Protein AF-0000000085257499 (afdb_homodimer)

Foldseek 3Di:
DPDFDWDDFKDKDKFFQQDDDPAFAWQAAAPVGTKGWKWDDDPRWIWIWIHDRVVCWTFAADDFWTDTDRIIITIHGPPQFDKDWAKDFQLDDDPQFDWDIADPVGDTWTWKWDDDPRHIIIGIRHRVNQFTWTHDPGTTDTHGIIITMGTPDIDIDD/DPDFDWDDFKDKDKFFQQDDDPAFAWQAAAPVGTKGWKWDDDPRWIFIWIHDRVVCWTFAADDFWTDTDRIIITIHGPPQFDKDWAKDFQLDDDPQFDWGIADPVGDTWTWKWDADPRHIIIGIRHRVNQFTWTHDPGTTDTHRIIITMGTPDIDIDD

Solvent-accessible surface area (backbone atoms only — not comparable to full-atom values): 15184 Å² total; per-residue (Å²): 127,83,68,35,36,41,57,49,56,40,36,46,39,82,31,46,74,47,55,72,68,78,48,56,38,73,58,40,42,27,93,90,41,67,25,26,38,21,32,29,80,54,96,91,30,50,38,27,8,23,24,35,54,95,74,23,28,28,29,24,41,54,94,59,24,30,45,78,29,53,59,28,28,35,35,22,34,90,67,69,26,53,71,41,77,38,77,30,44,57,25,48,72,50,47,13,23,32,44,40,42,50,46,96,87,64,48,72,18,28,36,20,34,38,70,59,96,77,31,30,31,24,9,29,27,34,40,95,78,26,21,32,35,20,32,52,93,61,22,38,42,78,34,49,64,35,29,28,40,17,33,41,38,40,43,51,52,122,126,83,67,35,34,40,57,51,56,41,36,47,38,83,30,46,74,46,55,72,68,77,48,56,38,72,57,40,41,27,93,91,40,66,25,26,38,21,33,30,78,55,96,91,29,51,38,25,8,24,24,33,53,95,76,23,28,28,28,24,42,52,95,61,25,31,45,78,30,55,58,28,30,36,36,24,35,89,65,72,29,54,70,41,77,39,78,30,43,57,25,48,71,50,47,13,23,33,41,47,41,50,48,96,87,65,47,70,22,30,37,20,34,39,72,59,96,77,31,30,30,24,10,30,27,34,40,96,78,27,21,31,34,20,30,53,93,62,22,38,43,78,32,50,63,37,28,30,38,18,33,40,38,40,44,54,50,120

Sequence (316 aa):
MSAIQYKRPARWVPAKSGYFPRHPVSGGEGPDGEVFVGMAHHEGAYVLGMVVPDHGCCYIPYGGDAIPKSEYFVLSNPGSVTLSWEPGSMGKAPSGALQGGITEDGEALFIGRVSVDGEVSVGKVHGSHGVCYVPYGGKEHAHKHYEVLCVRNVPCRVMSAIQYKRPARWVPAKSGYFPRHPVSGGEGPDGEVFVGMAHHEGAYVLGMVVPDHGCCYIPYGGDAIPKSEYFVLSNPGSVTLSWEPGSMGKAPSGALQGGITEDGEALFIGRVSVDGEVSVGKVHGSHGVCYVPYGGKEHAHKHYEVLCVRNVPCRV

Nearest PDB structures (foldseek):
  5mh2-assembly2_D  TM=8.973E-01  e=5.661E-10  Magallana gigas
  5mh3-assembly1_B  TM=8.999E-01  e=8.793E-10  Magallana gigas
  8jea-assembly1_D  TM=9.009E-01  e=3.137E-09  Magallana gigas
  5idb-assembly1_A  TM=8.939E-01  e=2.228E-09  Magallana gigas
  2bjr-assembly2_B  TM=7.405E-01  e=5.051E-05  Ascaris suum

Radius of gyration: 21.23 Å; Cα contacts (8 Å, |Δi|>4): 1042; chains: 2; bounding box: 37×60×47 Å

Secondary structure (DSSP, 8-state):
---EEEPP--EEEEEETT---SSBPEEEEETTEEEEEEEEEETTEEEEEEEEGGGTEEEEEETTEEEEESEEEEEE--SSSEEEEEEEETT---TTEEEEEE-TT--EEEEEEEEETTEEEEEEEEGGGTEEEEEETTEEEEESEEEEEEEEEE-EE-/---EEEPP--EEEEEETT---SSBPEEEEETTEEEEEEEEEETTEEEEEEEEGGGTEEEEEETTEEEEESEEEEEE--SSSEEEEEEEETT---TTEEEEEE-TT--EEEEEEEEETTEEEEEEEEGGGTEEEEEETTEEEEESEEEEEEEEEE-EE-

pLDDT: mean 92.51, std 8.5, range [39.69, 98.75]

Structure (mmCIF, N/CA/C/O backbone):
data_AF-0000000085257499-model_v1
#
loop_
_entity.id
_entity.type
_entity.pdbx_description
1 polymer 'Uncharacterized protein'
#
loop_
_atom_site.group_PDB
_atom_site.id
_atom_site.type_symbol
_atom_site.label_atom_id
_atom_site.label_alt_id
_atom_site.label_comp_id
_atom_site.label_asym_id
_atom_site.label_entity_id
_atom_site.label_seq_id
_atom_site.pdbx_PDB_ins_code
_atom_site.Cartn_x
_atom_site.Cartn_y
_atom_site.Cartn_z
_atom_site.occupancy
_atom_site.B_iso_or_equiv
_atom_site.auth_seq_id
_atom_site.auth_comp_id
_atom_site.auth_asym_id
_atom_site.auth_atom_id
_atom_site.pdbx_PDB_model_num
ATOM 1 N N . MET A 1 1 ? -18.859 -17.844 -0.502 1 39.69 1 MET A N 1
ATOM 2 C CA . MET A 1 1 ? -17.469 -17.812 -0.049 1 39.69 1 MET A CA 1
ATOM 3 C C . MET A 1 1 ? -16.984 -16.391 0.138 1 39.69 1 MET A C 1
ATOM 5 O O . MET A 1 1 ? -17.281 -15.508 -0.676 1 39.69 1 MET A O 1
ATOM 9 N N . SER A 1 2 ? -16.797 -16.031 1.377 1 48.12 2 SER A N 1
ATOM 10 C CA . SER A 1 2 ? -16.469 -14.641 1.669 1 48.12 2 SER A CA 1
ATOM 11 C C . SER A 1 2 ? -15.391 -14.117 0.732 1 48.12 2 SER A C 1
ATOM 13 O O . SER A 1 2 ? -14.461 -14.844 0.38 1 48.12 2 SER A O 1
ATOM 15 N N . ALA A 1 3 ? -15.578 -13.102 0.01 1 64.56 3 ALA A N 1
ATOM 16 C CA . ALA A 1 3 ? -14.695 -12.461 -0.962 1 64.56 3 ALA A CA 1
ATOM 17 C C . ALA A 1 3 ? -13.32 -12.203 -0.363 1 64.56 3 ALA A C 1
ATOM 19 O O . ALA A 1 3 ? -13.203 -11.727 0.771 1 64.56 3 ALA A O 1
ATOM 20 N N . ILE A 1 4 ? -12.359 -12.922 -0.821 1 82.62 4 ILE A N 1
ATOM 21 C CA . ILE A 1 4 ? -10.992 -12.594 -0.44 1 82.62 4 ILE A CA 1
ATOM 22 C C . ILE A 1 4 ? -10.664 -11.164 -0.865 1 82.62 4 ILE A C 1
ATOM 24 O O . ILE A 1 4 ? -10.609 -10.859 -2.061 1 82.62 4 ILE A O 1
ATOM 28 N N . GLN A 1 5 ? -10.734 -10.266 0.222 1 84.19 5 GLN A N 1
ATOM 29 C CA . GLN A 1 5 ? -10.57 -8.852 -0.091 1 84.19 5 GLN A CA 1
ATOM 30 C C . GLN A 1 5 ? -9.414 -8.242 0.705 1 84.19 5 GLN A C 1
ATOM 32 O O . GLN A 1 5 ? -9.156 -8.648 1.837 1 84.19 5 GLN A O 1
ATOM 37 N N . TYR A 1 6 ? -8.836 -7.41 0.078 1 88.62 6 TYR A N 1
ATOM 38 C CA . TYR A 1 6 ? -7.82 -6.637 0.785 1 88.62 6 TYR A CA 1
ATOM 39 C C . TYR A 1 6 ? -8.461 -5.645 1.747 1 88.62 6 TYR A C 1
ATOM 41 O O . TYR A 1 6 ? -9.539 -5.113 1.475 1 88.62 6 TYR A O 1
ATOM 49 N N . LYS A 1 7 ? -7.785 -5.402 2.789 1 83.5 7 LYS A N 1
ATOM 50 C CA . LYS A 1 7 ? -8.258 -4.469 3.807 1 83.5 7 LYS A CA 1
ATOM 51 C C . LYS A 1 7 ? -7.918 -3.029 3.434 1 83.5 7 LYS A C 1
ATOM 53 O O . LYS A 1 7 ? -6.922 -2.779 2.754 1 83.5 7 LYS A O 1
ATOM 58 N N . ARG A 1 8 ? -8.734 -2.191 3.957 1 85.25 8 ARG A N 1
ATOM 59 C CA . ARG A 1 8 ? -8.422 -0.771 3.84 1 85.25 8 ARG A CA 1
ATOM 60 C C . ARG A 1 8 ? -7.367 -0.357 4.859 1 85.25 8 ARG A C 1
ATOM 62 O O . ARG A 1 8 ? -7.434 -0.751 6.023 1 85.25 8 ARG A O 1
ATOM 69 N N . PRO A 1 9 ? -6.426 0.422 4.383 1 86.94 9 PRO A N 1
ATOM 70 C CA . PRO A 1 9 ? -5.332 0.739 5.305 1 86.94 9 PRO A CA 1
ATOM 71 C C . PRO A 1 9 ? -5.758 1.693 6.418 1 86.94 9 PRO A C 1
ATOM 73 O O . PRO A 1 9 ? -5.191 1.664 7.512 1 86.94 9 PRO A O 1
ATOM 76 N N . ALA A 1 10 ? -6.648 2.582 6.098 1 89.75 10 ALA A N 1
ATOM 77 C CA . ALA A 1 10 ? -7.027 3.619 7.055 1 89.75 10 ALA A CA 1
ATOM 78 C C . ALA A 1 10 ? -8.312 4.316 6.625 1 89.75 10 ALA A C 1
ATOM 80 O O . ALA A 1 10 ? -8.859 4.023 5.559 1 89.75 10 ALA A O 1
ATOM 81 N N . ARG A 1 11 ? -8.789 5.105 7.555 1 90.38 11 ARG A N 1
ATOM 82 C CA . ARG A 1 11 ? -9.961 5.934 7.273 1 90.38 11 ARG A CA 1
ATOM 83 C C . ARG A 1 11 ? -9.836 7.305 7.93 1 90.38 11 ARG A C 1
ATOM 85 O O . ARG A 1 11 ? -9.195 7.441 8.977 1 90.38 11 ARG A O 1
ATOM 92 N N . TRP A 1 12 ? -10.469 8.242 7.352 1 94 12 TRP A N 1
ATOM 93 C CA . TRP A 1 12 ? -10.523 9.594 7.906 1 94 12 TRP A CA 1
ATOM 94 C C . TRP A 1 12 ? -11.781 9.781 8.75 1 94 12 TRP A C 1
ATOM 96 O O . TRP A 1 12 ? -12.898 9.586 8.266 1 94 12 TRP A O 1
ATOM 106 N N . VAL A 1 13 ? -11.555 10.164 9.969 1 93.31 13 VAL A N 1
ATOM 107 C CA . VAL A 1 13 ? -12.656 10.312 10.914 1 93.31 13 VAL A CA 1
ATOM 108 C C . VAL A 1 13 ? -12.828 11.781 11.289 1 93.31 13 VAL A C 1
ATOM 110 O O . VAL A 1 13 ? -11.875 12.438 11.711 1 93.31 13 VAL A O 1
ATOM 113 N N . PRO A 1 14 ? -14.062 12.258 11.164 1 93.5 14 PRO A N 1
ATOM 114 C CA . PRO A 1 14 ? -14.281 13.641 11.586 1 93.5 14 PRO A CA 1
ATOM 115 C C . PRO A 1 14 ? -14.023 13.852 13.078 1 93.5 14 PRO A C 1
ATOM 117 O O . PRO A 1 14 ? -14.336 12.984 13.891 1 93.5 14 PRO A O 1
ATOM 120 N N . ALA A 1 15 ? -13.352 15.016 13.328 1 93.12 15 ALA A N 1
ATOM 121 C CA . ALA A 1 15 ? -13.039 15.359 14.711 1 93.12 15 ALA A CA 1
ATOM 122 C C . ALA A 1 15 ? -13.141 16.859 14.938 1 93.12 15 ALA A C 1
ATOM 124 O O . ALA A 1 15 ? -13.102 17.641 13.984 1 93.12 15 ALA A O 1
ATOM 125 N N . LYS A 1 16 ? -13.453 17.188 16.219 1 89.69 16 LYS A N 1
ATOM 126 C CA . LYS A 1 16 ? -13.484 18.578 16.656 1 89.69 16 LYS A CA 1
ATOM 127 C C . LYS A 1 16 ? -13.141 18.688 18.141 1 89.69 16 LYS A C 1
ATOM 129 O O . LYS A 1 16 ? -13.305 17.734 18.891 1 89.69 16 LYS A O 1
ATOM 134 N N . SER A 1 17 ? -12.586 19.844 18.516 1 79.69 17 SER A N 1
ATOM 135 C CA . SER A 1 17 ? -12.406 20.25 19.906 1 79.69 17 SER A CA 1
ATOM 136 C C . SER A 1 17 ? -11.625 19.188 20.688 1 79.69 17 SER A C 1
ATOM 138 O O . SER A 1 17 ? -11.945 18.906 21.859 1 79.69 17 SER A O 1
ATOM 140 N N . GLY A 1 18 ? -10.812 18.516 20.094 1 72.88 18 GLY A N 1
ATOM 141 C CA . GLY A 1 18 ? -9.93 17.609 20.812 1 72.88 18 GLY A CA 1
ATOM 142 C C . GLY A 1 18 ? -10.406 16.172 20.781 1 72.88 18 GLY A C 1
ATOM 143 O O . GLY A 1 18 ? -9.766 15.289 21.359 1 72.88 18 GLY A O 1
ATOM 144 N N . TYR A 1 19 ? -11.469 15.906 20.094 1 76.25 19 TYR A N 1
ATOM 145 C CA . TYR A 1 19 ? -11.891 14.516 19.938 1 76.25 19 TYR A CA 1
ATOM 146 C C . TYR A 1 19 ? -10.906 13.742 19.062 1 76.25 19 TYR A C 1
ATOM 148 O O . TYR A 1 19 ? -10.367 14.289 18.094 1 76.25 19 TYR A O 1
ATOM 156 N N . PHE A 1 20 ? -10.57 12.492 19.531 1 81.44 20 PHE A N 1
ATOM 157 C CA . PHE A 1 20 ? -9.719 11.578 18.781 1 81.44 20 PHE A CA 1
ATOM 158 C C . PHE A 1 20 ? -10.438 10.266 18.5 1 81.44 20 PHE A C 1
ATOM 160 O O . PHE A 1 20 ? -11.117 9.727 19.391 1 81.44 20 PHE A O 1
ATOM 167 N N . PRO A 1 21 ? -10.359 9.883 17.219 1 84.69 21 PRO A N 1
ATOM 168 C CA . PRO A 1 21 ? -10.836 8.523 16.953 1 84.69 21 PRO A CA 1
ATOM 169 C C . PRO A 1 21 ? -10.031 7.453 17.688 1 84.69 21 PRO A C 1
ATOM 171 O O . PRO A 1 21 ? -9 7.758 18.281 1 84.69 21 PRO A O 1
ATOM 174 N N . ARG A 1 22 ? -10.68 6.32 17.594 1 86.12 22 ARG A N 1
ATOM 175 C CA . ARG A 1 22 ? -9.906 5.152 18.016 1 86.12 22 ARG A CA 1
ATOM 176 C C . ARG A 1 22 ? -8.766 4.879 17.047 1 86.12 22 ARG A C 1
ATOM 178 O O . ARG A 1 22 ? -8.93 5.012 15.828 1 86.12 22 ARG A O 1
ATOM 185 N N . HIS A 1 23 ? -7.566 4.715 17.5 1 91.81 23 HIS A N 1
ATOM 186 C CA . HIS A 1 23 ? -6.359 4.297 16.797 1 91.81 23 HIS A CA 1
ATOM 187 C C . HIS A 1 23 ? -5.863 5.391 15.852 1 91.81 23 HIS A C 1
ATOM 189 O O . HIS A 1 23 ? -5.621 5.137 14.672 1 91.81 23 HIS A O 1
ATOM 195 N N . PRO A 1 24 ? -5.824 6.613 16.406 1 94.94 24 PRO A N 1
ATOM 196 C CA . PRO A 1 24 ? -5.273 7.664 15.555 1 94.94 24 PRO A CA 1
ATOM 197 C C . PRO A 1 24 ? -3.846 7.371 15.094 1 94.94 24 PRO A C 1
ATOM 199 O O . PRO A 1 24 ? -3.08 6.734 15.828 1 94.94 24 PRO A O 1
ATOM 202 N N . VAL A 1 25 ? -3.539 7.77 13.883 1 95.69 25 VAL A N 1
ATOM 203 C CA . VAL A 1 25 ? -2.186 7.555 13.375 1 95.69 25 VAL A CA 1
ATOM 204 C C . VAL A 1 25 ? -1.261 8.648 13.898 1 95.69 25 VAL A C 1
ATOM 206 O O . VAL A 1 25 ?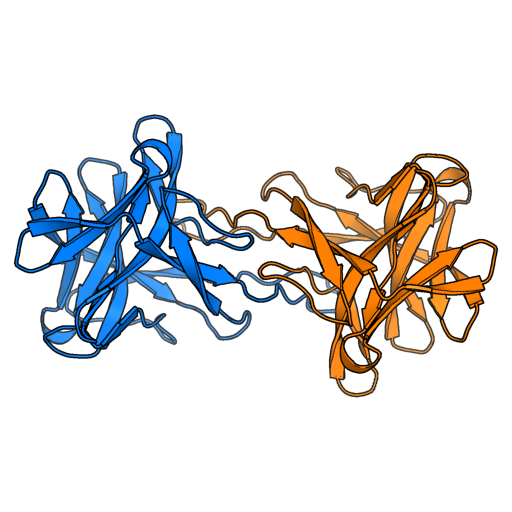 -1.472 9.836 13.625 1 95.69 25 VAL A O 1
ATOM 209 N N . SER A 1 26 ? -0.244 8.258 14.617 1 96.5 26 SER A N 1
ATOM 210 C CA . SER A 1 26 ? 0.71 9.188 15.227 1 96.5 26 SER A CA 1
ATOM 211 C C . SER A 1 26 ? 1.679 9.734 14.18 1 96.5 26 SER A C 1
ATOM 213 O O . SER A 1 26 ? 2.174 8.992 13.336 1 96.5 26 SER A O 1
ATOM 215 N N . GLY A 1 27 ? 1.895 11.023 14.266 1 97.56 27 GLY A N 1
ATOM 216 C CA . GLY A 1 27 ? 2.975 11.641 13.508 1 97.56 27 GLY A CA 1
ATOM 217 C C . GLY A 1 27 ? 4.297 11.641 14.258 1 97.56 27 GLY A C 1
ATOM 218 O O . GLY A 1 27 ? 5.352 11.852 13.656 1 97.56 27 GLY A O 1
ATOM 219 N N . GLY A 1 28 ? 4.195 11.469 15.484 1 97.38 28 GLY A N 1
ATOM 220 C CA . GLY A 1 28 ? 5.367 11.531 16.344 1 97.38 28 GLY A CA 1
ATOM 221 C C . GLY A 1 28 ? 5.273 12.609 17.406 1 97.38 28 GLY A C 1
ATOM 222 O O . GLY A 1 28 ? 4.18 13.086 17.719 1 97.38 28 GLY A O 1
ATOM 223 N N . GLU A 1 29 ? 6.41 12.93 18 1 97.31 29 GLU A N 1
ATOM 224 C CA . GLU A 1 29 ? 6.477 13.945 19.047 1 97.31 29 GLU A CA 1
ATOM 225 C C . GLU A 1 29 ? 6.637 15.344 18.453 1 97.31 29 GLU A C 1
ATOM 227 O O . GLU A 1 29 ? 7.605 15.609 17.734 1 97.31 29 GLU A O 1
ATOM 232 N N . GLY A 1 30 ? 5.637 16.156 18.766 1 95.5 30 GLY A N 1
ATOM 233 C CA . GLY A 1 30 ? 5.734 17.562 18.391 1 95.5 30 GLY A CA 1
ATOM 234 C C . GLY A 1 30 ? 6.215 18.453 19.531 1 95.5 30 GLY A C 1
ATOM 235 O O . GLY A 1 30 ? 6.734 17.953 20.531 1 95.5 30 GLY A O 1
ATOM 236 N N . PRO A 1 31 ? 6.066 19.719 19.281 1 90.44 31 PRO A N 1
ATOM 237 C CA . PRO A 1 31 ? 6.543 20.656 20.297 1 90.44 31 PRO A CA 1
ATOM 238 C C . PRO A 1 31 ? 5.766 20.562 21.594 1 90.44 31 PRO A C 1
ATOM 240 O O . PRO A 1 31 ? 6.328 20.766 22.672 1 90.44 31 PRO A O 1
ATOM 243 N N . ASP A 1 32 ? 4.492 20.25 21.531 1 91.56 32 ASP A N 1
ATOM 244 C CA . ASP A 1 32 ? 3.639 20.266 22.703 1 91.56 32 ASP A CA 1
ATOM 245 C C . ASP A 1 32 ? 3.166 18.844 23.062 1 91.56 32 ASP A C 1
ATOM 247 O O . ASP A 1 32 ? 2.152 18.688 23.734 1 91.56 32 ASP A O 1
ATOM 251 N N . GLY A 1 33 ? 3.885 17.906 22.547 1 94.62 33 GLY A N 1
ATOM 252 C CA . GLY A 1 33 ? 3.482 16.516 22.766 1 94.62 33 GLY A CA 1
ATOM 253 C C . GLY A 1 33 ? 3.221 15.766 21.469 1 94.62 33 GLY A C 1
ATOM 254 O O . GLY A 1 33 ? 3.551 16.25 20.391 1 94.62 33 GLY A O 1
ATOM 255 N N . GLU A 1 34 ? 2.611 14.648 21.625 1 96 34 GLU A N 1
ATOM 256 C CA . GLU A 1 34 ? 2.346 13.797 20.469 1 96 34 GLU A CA 1
ATOM 257 C C . GLU A 1 34 ? 1.355 14.461 19.516 1 96 34 GLU A C 1
ATOM 259 O O . GLU A 1 34 ? 0.356 15.039 19.953 1 96 34 GLU A O 1
ATOM 264 N N . VAL A 1 35 ? 1.721 14.406 18.297 1 96.94 35 VAL A N 1
ATOM 265 C CA . VAL A 1 35 ? 0.854 14.969 17.266 1 96.94 35 VAL A CA 1
ATOM 266 C C . VAL A 1 35 ? 0.365 13.859 16.328 1 96.94 35 VAL A C 1
ATOM 268 O O . VAL A 1 35 ? 0.914 12.75 16.344 1 96.94 35 VAL A O 1
ATOM 271 N N . PHE A 1 36 ? -0.676 14.188 15.531 1 97.5 36 PHE A N 1
ATOM 272 C CA . PHE A 1 36 ? -1.327 13.148 14.734 1 97.5 36 PHE A CA 1
ATOM 273 C C . PHE A 1 36 ? -1.584 13.641 13.312 1 97.5 36 PHE A C 1
ATOM 275 O O . PHE A 1 36 ? -1.563 14.844 13.055 1 97.5 36 PHE A O 1
ATOM 282 N N . VAL A 1 37 ? -1.769 12.68 12.422 1 97.62 37 VAL A N 1
ATOM 283 C CA . VAL A 1 37 ? -2.051 12.977 11.016 1 97.62 37 VAL A CA 1
ATOM 284 C C . VAL A 1 37 ? -3.475 13.5 10.875 1 97.62 37 VAL A C 1
ATOM 286 O O . VAL A 1 37 ? -4.434 12.852 11.297 1 97.62 37 VAL A O 1
ATOM 289 N N . GLY A 1 38 ? -3.557 14.648 10.266 1 96.5 38 GLY A N 1
ATOM 290 C CA . GLY A 1 38 ? -4.859 15.273 10.102 1 96.5 38 GLY A CA 1
ATOM 291 C C . GLY A 1 38 ? -5.066 15.867 8.727 1 96.5 38 GLY A C 1
ATOM 292 O O . GLY A 1 38 ? -4.133 15.93 7.922 1 96.5 38 GLY A O 1
ATOM 293 N N . MET A 1 39 ? -6.27 16.25 8.531 1 96.38 39 MET A N 1
ATOM 294 C CA . MET A 1 39 ? -6.715 16.938 7.324 1 96.38 39 MET A CA 1
ATOM 295 C C . MET A 1 39 ? -7.871 17.891 7.625 1 96.38 39 MET A C 1
ATOM 297 O O . MET A 1 39 ? -8.664 17.641 8.539 1 96.38 39 MET A O 1
ATOM 301 N N . ALA A 1 40 ? -7.898 18.953 6.871 1 95.75 40 ALA A N 1
ATOM 302 C CA . ALA A 1 40 ? -9 19.891 7.074 1 95.75 40 ALA A CA 1
ATOM 303 C C . ALA A 1 40 ? -9.398 20.562 5.762 1 95.75 40 ALA A C 1
ATOM 305 O O . ALA A 1 40 ? -8.586 20.688 4.848 1 95.75 40 ALA A O 1
ATOM 306 N N . HIS A 1 41 ? -10.68 20.938 5.742 1 94.25 41 HIS A N 1
ATOM 307 C CA . HIS A 1 41 ? -11.18 21.703 4.609 1 94.25 41 HIS A CA 1
ATOM 308 C C . HIS A 1 41 ? -10.656 23.141 4.645 1 94.25 41 HIS A C 1
ATOM 310 O O . HIS A 1 41 ? -10.695 23.797 5.691 1 94.25 41 HIS A O 1
ATOM 316 N N . HIS A 1 42 ? -10.133 23.531 3.518 1 94.81 42 HIS A N 1
ATOM 317 C CA . HIS A 1 42 ? -9.672 24.906 3.373 1 94.81 42 HIS A CA 1
ATOM 318 C C . HIS A 1 42 ? -9.758 25.375 1.922 1 94.81 42 HIS A C 1
ATOM 320 O O . HIS A 1 42 ? -9.172 24.75 1.035 1 94.81 42 HIS A O 1
ATOM 326 N N . GLU A 1 43 ? -10.57 26.422 1.703 1 92.31 43 GLU A N 1
ATOM 327 C CA . GLU A 1 43 ? -10.734 27.031 0.386 1 92.31 43 GLU A CA 1
ATOM 328 C C . GLU A 1 43 ? -11.133 25.984 -0.657 1 92.31 43 GLU A C 1
ATOM 330 O O . GLU A 1 43 ? -10.539 25.922 -1.735 1 92.31 43 GLU A O 1
ATOM 335 N N . GLY A 1 44 ? -11.953 25.062 -0.267 1 88.44 44 GLY A N 1
ATOM 336 C CA . GLY A 1 44 ? -12.562 24.125 -1.197 1 88.44 44 GLY A CA 1
ATOM 337 C C . GLY A 1 44 ? -11.766 22.844 -1.374 1 88.44 44 GLY A C 1
ATOM 338 O O . GLY A 1 44 ? -12.117 21.984 -2.189 1 88.44 44 GLY A O 1
ATOM 339 N N . ALA A 1 45 ? -10.695 22.797 -0.619 1 89.75 45 ALA A N 1
ATOM 340 C CA . ALA A 1 45 ? -9.859 21.594 -0.732 1 89.75 45 ALA A CA 1
ATOM 341 C C . ALA A 1 45 ? -9.625 20.969 0.635 1 89.75 45 ALA A C 1
ATOM 343 O O . ALA A 1 45 ? -9.812 21.609 1.668 1 89.75 45 ALA A O 1
ATOM 344 N N . TYR A 1 46 ? -9.344 19.719 0.593 1 92.88 46 TYR A N 1
ATOM 345 C CA . TYR A 1 46 ? -8.82 19.047 1.785 1 92.88 46 TYR A CA 1
ATOM 346 C C . TYR A 1 46 ? -7.301 19.156 1.844 1 92.88 46 TYR A C 1
ATOM 348 O O . TYR A 1 46 ? -6.613 18.766 0.894 1 92.88 46 TYR A O 1
ATOM 356 N N . VAL A 1 47 ? -6.863 19.703 2.941 1 95.62 47 VAL A N 1
ATOM 357 C CA . VAL A 1 47 ? -5.434 19.938 3.094 1 95.62 47 VAL A CA 1
ATOM 358 C C . VAL A 1 47 ? -4.891 19.125 4.262 1 95.62 47 VAL A C 1
ATOM 360 O O . VAL A 1 47 ? -5.445 19.156 5.363 1 95.62 47 VAL A O 1
ATOM 363 N N . LEU A 1 48 ? -3.879 18.422 3.975 1 97.38 48 LEU A N 1
ATOM 364 C CA . LEU A 1 48 ? -3.209 17.625 4.996 1 97.38 48 LEU A CA 1
ATOM 365 C C . LEU A 1 48 ? -2.506 18.516 6.012 1 97.38 48 LEU A C 1
ATOM 367 O O . LEU A 1 48 ? -1.94 19.562 5.652 1 97.38 48 LEU A O 1
ATOM 371 N N . GLY A 1 49 ? -2.549 18 7.277 1 97.94 49 GLY A N 1
ATOM 372 C CA . GLY A 1 49 ? -1.893 18.75 8.336 1 97.94 49 GLY A CA 1
ATOM 373 C C . GLY A 1 49 ? -1.67 17.938 9.594 1 97.94 49 GLY A C 1
ATOM 374 O O . GLY A 1 49 ? -1.604 16.703 9.547 1 97.94 49 GLY A O 1
ATOM 375 N N . MET A 1 50 ? -1.453 18.703 10.617 1 97.81 50 MET A N 1
ATOM 376 C CA . MET A 1 50 ? -1.011 18.141 11.898 1 97.81 50 MET A CA 1
ATOM 377 C C . MET A 1 50 ? -2.014 18.453 13 1 97.81 50 MET A C 1
ATOM 379 O O . MET A 1 50 ? -2.279 19.625 13.289 1 97.81 50 MET A O 1
ATOM 383 N N . VAL A 1 51 ? -2.529 17.406 13.617 1 96.94 51 VAL A N 1
ATOM 384 C CA . VAL A 1 51 ? -3.439 17.578 14.75 1 96.94 51 VAL A CA 1
ATOM 385 C C . VAL A 1 51 ? -2.643 17.688 16.047 1 96.94 51 VAL A C 1
ATOM 387 O O . VAL A 1 51 ? -1.772 16.859 16.312 1 96.94 51 VAL A O 1
ATOM 390 N N . VAL A 1 52 ? -2.932 18.703 16.766 1 96.06 52 VAL A N 1
ATOM 391 C CA . VAL A 1 52 ? -2.371 18.906 18.109 1 96.06 52 VAL A CA 1
ATOM 392 C C . VAL A 1 52 ? -3.477 18.812 19.156 1 96.06 52 VAL A C 1
ATOM 394 O O . VAL A 1 52 ? -4.203 19.781 19.391 1 96.06 52 VAL A O 1
ATOM 397 N N . PRO A 1 53 ? -3.529 17.703 19.797 1 93.06 53 PRO A N 1
ATOM 398 C CA . PRO A 1 53 ? -4.676 17.438 20.672 1 93.06 53 PRO A CA 1
ATOM 399 C C . PRO A 1 53 ? -4.863 18.531 21.734 1 93.06 53 PRO A C 1
ATOM 401 O O . PRO A 1 53 ? -5.977 19.031 21.922 1 93.06 53 PRO A O 1
ATOM 404 N N . ASP A 1 54 ? -3.854 18.969 22.344 1 91.44 54 ASP A N 1
ATOM 405 C CA . ASP A 1 54 ? -3.945 19.938 23.438 1 91.44 54 ASP A CA 1
ATOM 406 C C . ASP A 1 54 ? -4.504 21.266 22.953 1 91.44 54 ASP A C 1
ATOM 408 O O . ASP A 1 54 ? -5.07 22.031 23.75 1 91.44 54 ASP A O 1
ATOM 412 N N . HIS A 1 55 ? -4.277 21.516 21.688 1 93.94 55 HIS A N 1
ATOM 413 C CA . HIS A 1 55 ? -4.758 22.781 21.125 1 93.94 55 HIS A CA 1
ATOM 414 C C . HIS A 1 55 ? -6.164 22.641 20.562 1 93.94 55 HIS A C 1
ATOM 416 O O . HIS A 1 55 ? -6.812 23.625 20.234 1 93.94 55 HIS A O 1
ATOM 422 N N . GLY A 1 56 ? -6.633 21.375 20.359 1 93.31 56 GLY A N 1
ATOM 423 C CA . GLY A 1 56 ? -7.953 21.141 19.781 1 93.31 56 GLY A CA 1
ATOM 424 C C . GLY A 1 56 ? -8.062 21.562 18.344 1 93.31 56 GLY A C 1
ATOM 425 O O . GLY A 1 56 ? -9.133 22 17.891 1 93.31 56 GLY A O 1
ATOM 426 N N . CYS A 1 57 ? -6.887 21.594 17.656 1 94.88 57 CYS A N 1
ATOM 427 C CA . CYS A 1 57 ? -6.859 22.078 16.266 1 94.88 57 CYS A CA 1
ATOM 428 C C . CYS A 1 57 ? -6.004 21.156 15.398 1 94.88 57 CYS A C 1
ATOM 430 O O . CYS A 1 57 ? -5.168 20.406 15.906 1 94.88 57 CYS A O 1
ATOM 432 N N . CYS A 1 58 ? -6.328 21.219 14.141 1 96.69 58 CYS A N 1
ATOM 433 C CA . CYS A 1 58 ? -5.434 20.75 13.086 1 96.69 58 CYS A CA 1
ATOM 434 C C . CYS A 1 58 ? -4.773 21.938 12.375 1 96.69 58 CYS A C 1
ATOM 436 O O . CYS A 1 58 ? -5.461 22.797 11.82 1 96.69 58 CYS A O 1
ATOM 438 N N . TYR A 1 59 ? -3.467 21.984 12.438 1 97.81 59 TYR A N 1
ATOM 439 C CA . TYR A 1 59 ? -2.738 23.016 11.711 1 97.81 59 TYR A CA 1
ATOM 440 C C . TYR A 1 59 ? -2.408 22.547 10.297 1 97.81 59 TYR A C 1
ATOM 442 O O . TYR A 1 59 ? -1.76 21.516 10.109 1 97.81 59 TYR A O 1
ATOM 450 N N . ILE A 1 60 ? -2.82 23.297 9.266 1 98.12 60 ILE A N 1
ATOM 451 C CA . ILE A 1 60 ? -2.512 22.953 7.887 1 98.12 60 ILE A CA 1
ATOM 452 C C . ILE A 1 60 ? -1.536 23.969 7.301 1 98.12 60 ILE A C 1
ATOM 454 O O . ILE A 1 60 ? -1.619 25.156 7.602 1 98.12 60 ILE A O 1
ATOM 458 N N . PRO A 1 61 ? -0.563 23.469 6.594 1 98.12 61 PRO A N 1
ATOM 459 C CA . PRO A 1 61 ? 0.278 24.406 5.836 1 98.12 61 PRO A CA 1
ATOM 460 C C . PRO A 1 61 ? -0.404 24.922 4.574 1 98.12 61 PRO A C 1
ATOM 462 O O . PRO A 1 61 ? -0.75 24.141 3.688 1 98.12 61 PRO A O 1
ATOM 465 N N . TYR A 1 62 ? -0.563 26.172 4.48 1 97.19 62 TYR A N 1
ATOM 466 C CA . TYR A 1 62 ? -1.255 26.734 3.33 1 97.19 62 TYR A CA 1
ATOM 467 C C . TYR A 1 62 ? -0.935 28.219 3.188 1 97.19 62 TYR A C 1
ATOM 469 O O . TYR A 1 62 ? -1.049 28.984 4.152 1 97.19 62 TYR A O 1
ATOM 477 N N . GLY A 1 63 ? -0.475 28.516 1.987 1 95.94 63 GLY A N 1
ATOM 478 C CA . GLY A 1 63 ? -0.257 29.922 1.682 1 95.94 63 GLY A CA 1
ATOM 479 C C . GLY A 1 63 ? 0.854 30.547 2.504 1 95.94 63 GLY A C 1
ATOM 480 O O . GLY A 1 63 ? 0.817 31.734 2.801 1 95.94 63 GLY A O 1
ATOM 481 N N . GLY A 1 64 ? 1.68 29.828 2.965 1 97.62 64 GLY A N 1
ATOM 482 C CA . GLY A 1 64 ? 2.816 30.359 3.709 1 97.62 64 GLY A CA 1
ATOM 483 C C . GLY A 1 64 ? 2.6 30.359 5.211 1 97.62 64 GLY A C 1
ATOM 484 O O . GLY A 1 64 ? 3.518 30.656 5.977 1 97.62 64 GLY A O 1
ATOM 485 N N . ASP A 1 65 ? 1.387 29.906 5.598 1 98.19 65 ASP A N 1
ATOM 486 C CA . ASP A 1 65 ? 1.058 29.969 7.02 1 98.19 65 ASP A CA 1
ATOM 487 C C . ASP A 1 65 ? 0.668 28.594 7.547 1 98.19 65 ASP A C 1
ATOM 489 O O . ASP A 1 65 ? 0.347 27.688 6.77 1 98.19 65 ASP A O 1
ATOM 493 N N . ALA A 1 66 ? 0.81 28.453 8.797 1 98.25 66 ALA A N 1
ATOM 494 C CA . ALA A 1 66 ? 0.157 27.375 9.531 1 98.25 66 ALA A CA 1
ATOM 495 C C . ALA A 1 66 ? -1.229 27.797 10.008 1 98.25 66 ALA A C 1
ATOM 497 O O . ALA A 1 66 ? -1.354 28.609 10.922 1 98.25 66 ALA A O 1
ATOM 498 N N . ILE A 1 67 ? -2.264 27.25 9.438 1 98.19 67 ILE A N 1
ATOM 499 C CA . ILE A 1 67 ? -3.627 27.688 9.703 1 98.19 67 ILE A CA 1
ATOM 500 C C . ILE A 1 67 ? -4.316 26.703 10.648 1 98.19 67 ILE A C 1
ATOM 502 O O . ILE A 1 67 ? -4.465 25.531 10.32 1 98.19 67 ILE A O 1
ATOM 506 N N . PRO A 1 68 ? -4.727 27.172 11.797 1 97.25 68 PRO A N 1
ATOM 507 C CA . PRO A 1 68 ? -5.457 26.297 12.711 1 97.25 68 PRO A CA 1
ATOM 508 C C . PRO A 1 68 ? -6.902 26.062 12.266 1 97.25 68 PRO A C 1
ATOM 510 O O . PRO A 1 68 ? -7.594 27 11.875 1 97.25 68 PRO A O 1
ATOM 513 N N . LYS A 1 69 ? -7.332 24.828 12.227 1 96.81 69 LYS A N 1
ATOM 514 C CA . LYS A 1 69 ? -8.695 24.406 11.914 1 96.81 69 LYS A CA 1
ATOM 515 C C . LYS A 1 69 ? -9.328 23.672 13.086 1 96.81 69 LYS A C 1
ATOM 517 O O . LYS A 1 69 ? -8.773 22.688 13.578 1 96.81 69 LYS A O 1
ATOM 522 N N . SER A 1 70 ? -10.5 24.078 13.555 1 95.5 70 SER A N 1
ATOM 523 C CA . SER A 1 70 ? -11.148 23.484 14.719 1 95.5 70 SER A CA 1
ATOM 524 C C . SER A 1 70 ? -12.008 22.297 14.312 1 95.5 70 SER A C 1
ATOM 526 O O . SER A 1 70 ? -12.422 21.5 15.164 1 95.5 70 SER A O 1
ATOM 528 N N . GLU A 1 71 ? -12.406 22.266 13.031 1 95.5 71 GLU A N 1
ATOM 529 C CA . GLU A 1 71 ? -13.039 21.094 12.438 1 95.5 71 GLU A CA 1
ATOM 530 C C . GLU A 1 71 ? -12.102 20.391 11.453 1 95.5 71 GLU A C 1
ATOM 532 O O . GLU A 1 71 ? -11.594 21.031 10.516 1 95.5 71 GLU A O 1
ATOM 537 N N . TYR A 1 72 ? -11.828 19.203 11.75 1 95.5 72 TYR A N 1
ATOM 538 C CA . TYR A 1 72 ? -10.828 18.5 10.961 1 95.5 72 TYR A CA 1
ATOM 539 C C . TYR A 1 72 ? -11.109 17 10.938 1 95.5 72 TYR A C 1
ATOM 541 O O . TYR A 1 72 ? -12.141 16.547 11.445 1 95.5 72 TYR A O 1
ATOM 549 N N . PHE A 1 73 ? -10.289 16.297 10.227 1 95.5 73 PHE A N 1
ATOM 550 C CA . PHE A 1 73 ? -10.281 14.844 10.188 1 95.5 73 PHE A CA 1
ATOM 551 C C . PHE A 1 73 ? -8.984 14.297 10.773 1 95.5 73 PHE A C 1
ATOM 553 O O . PHE A 1 73 ? -7.918 14.898 10.602 1 95.5 73 PHE A O 1
ATOM 560 N N . VAL A 1 74 ? -9.133 13.156 11.422 1 96.12 74 VAL A N 1
ATOM 561 C CA . VAL A 1 74 ? -7.973 12.43 11.93 1 96.12 74 VAL A CA 1
ATOM 562 C C . VAL A 1 74 ? -7.859 11.078 11.227 1 96.12 74 VAL A C 1
ATOM 564 O O . VAL A 1 74 ? -8.859 10.383 11.047 1 96.12 74 VAL A O 1
ATOM 567 N N . LEU A 1 75 ? -6.676 10.789 10.75 1 95.44 75 LEU A N 1
ATOM 568 C CA . LEU A 1 75 ? -6.453 9.477 10.156 1 95.44 75 LEU A CA 1
ATOM 569 C C . LEU A 1 75 ? -6.488 8.383 11.219 1 95.44 75 LEU A C 1
ATOM 571 O O . LEU A 1 75 ? -5.836 8.5 12.258 1 95.44 75 LEU A O 1
ATOM 575 N N . SER A 1 76 ? -7.258 7.367 10.977 1 94.06 76 SER A N 1
ATOM 576 C CA . SER A 1 76 ? -7.391 6.234 11.891 1 94.06 76 SER A CA 1
ATOM 577 C C . SER A 1 76 ? -7.035 4.922 11.195 1 94.06 76 SER A C 1
ATOM 579 O O . SER A 1 76 ? -7.488 4.66 10.078 1 94.06 76 SER A O 1
ATOM 581 N N . ASN A 1 77 ? -6.172 4.18 11.773 1 91.5 77 ASN A N 1
ATOM 582 C CA . ASN A 1 77 ? -5.773 2.859 11.297 1 91.5 77 ASN A CA 1
ATOM 583 C C . ASN A 1 77 ? -6.113 1.769 12.305 1 91.5 77 ASN A C 1
ATOM 585 O O . ASN A 1 77 ? -5.441 1.63 13.328 1 91.5 77 ASN A O 1
ATOM 589 N N . PRO A 1 78 ? -7.133 0.982 12.164 1 77.88 78 PRO A N 1
ATOM 590 C CA . PRO A 1 78 ? -7.551 -0.022 13.148 1 77.88 78 PRO A CA 1
ATOM 591 C C . PRO A 1 78 ? -6.605 -1.222 13.203 1 77.88 78 PRO A C 1
ATOM 593 O O . PRO A 1 78 ? -6.918 -2.229 13.844 1 77.88 78 PRO A O 1
ATOM 596 N N . GLY A 1 79 ? -5.461 -1.131 12.719 1 73.56 79 GLY A N 1
ATOM 597 C CA . GLY A 1 79 ? -4.457 -2.168 12.898 1 73.56 79 GLY A CA 1
ATOM 598 C C . GLY A 1 79 ? -4.508 -3.242 11.828 1 73.56 79 GLY A C 1
ATOM 599 O O . GLY A 1 79 ? -3.783 -4.234 11.898 1 73.56 79 GLY A O 1
ATOM 600 N N . SER A 1 80 ? -5.27 -3.051 10.883 1 72.19 80 SER A N 1
ATOM 601 C CA . SER A 1 80 ? -5.418 -4.07 9.852 1 72.19 80 SER A CA 1
ATOM 602 C C . SER A 1 80 ? -4.25 -4.039 8.875 1 72.19 80 SER A C 1
ATOM 604 O O . SER A 1 80 ? -3.939 -5.047 8.234 1 72.19 80 SER A O 1
ATOM 606 N N . VAL A 1 81 ? -3.658 -2.928 8.812 1 84.81 81 VAL A N 1
ATOM 607 C CA . VAL A 1 81 ? -2.518 -2.732 7.922 1 84.81 81 VAL A CA 1
ATOM 608 C C . VAL A 1 81 ? -1.4 -2.006 8.664 1 84.81 81 VAL A C 1
ATOM 610 O O . VAL A 1 81 ? -1.654 -1.041 9.391 1 84.81 81 VAL A O 1
ATOM 613 N N . THR A 1 82 ? -0.288 -2.51 8.578 1 89.62 82 THR A N 1
ATOM 614 C CA . THR A 1 82 ? 0.859 -1.85 9.188 1 89.62 82 THR A CA 1
ATOM 615 C C . THR A 1 82 ? 1.294 -0.642 8.367 1 89.62 82 THR A C 1
ATOM 617 O O . THR A 1 82 ? 1.506 -0.755 7.156 1 89.62 82 THR A O 1
ATOM 620 N N . LEU A 1 83 ? 1.377 0.465 9.062 1 94.19 83 LEU A N 1
ATOM 621 C CA . LEU A 1 83 ? 1.854 1.689 8.43 1 94.19 83 LEU A CA 1
ATOM 622 C C . LEU A 1 83 ? 3.277 2.01 8.875 1 94.19 83 LEU A C 1
ATOM 624 O O . LEU A 1 83 ? 3.666 1.703 10 1 94.19 83 LEU A O 1
ATOM 628 N N . SER A 1 84 ? 4.004 2.607 7.988 1 93.88 84 SER A N 1
ATOM 629 C CA . SER A 1 84 ? 5.367 3.021 8.312 1 93.88 84 SER A CA 1
ATOM 630 C C . SER A 1 84 ? 5.707 4.359 7.66 1 93.88 84 SER A C 1
ATOM 632 O O . SER A 1 84 ? 5.16 4.699 6.609 1 93.88 84 SER A O 1
ATOM 634 N N . TRP A 1 85 ? 6.562 5.094 8.352 1 96.69 85 TRP A N 1
ATOM 635 C CA . TRP A 1 85 ? 7.145 6.297 7.766 1 96.69 85 TRP A CA 1
ATOM 636 C C . TRP A 1 85 ? 8.414 5.965 6.988 1 96.69 85 TRP A C 1
ATOM 638 O O . TRP A 1 85 ? 9.406 5.512 7.566 1 96.69 85 TRP A O 1
ATOM 648 N N . GLU A 1 86 ? 8.312 6.168 5.668 1 95.94 86 GLU A N 1
ATOM 649 C CA . GLU A 1 86 ? 9.422 5.832 4.785 1 95.94 86 GLU A CA 1
ATOM 650 C C . GLU A 1 86 ? 10.125 7.09 4.273 1 95.94 86 GLU A C 1
ATOM 652 O O . GLU A 1 86 ? 9.469 8.094 3.979 1 95.94 86 GLU A O 1
ATOM 657 N N . PRO A 1 87 ? 11.445 6.996 4.086 1 96.69 87 PRO A N 1
ATOM 658 C CA . PRO A 1 87 ? 12.156 8.18 3.594 1 96.69 87 PRO A CA 1
ATOM 659 C C . PRO A 1 87 ? 11.703 8.594 2.193 1 96.69 87 PRO A C 1
ATOM 661 O O . PRO A 1 87 ? 11.414 7.738 1.354 1 96.69 87 PRO A O 1
ATOM 664 N N . GLY A 1 88 ? 11.594 9.875 1.983 1 97 88 GLY A N 1
ATOM 665 C CA . GLY A 1 88 ? 11.359 10.516 0.698 1 97 88 GLY A CA 1
ATOM 666 C C . GLY A 1 88 ? 12.117 11.812 0.524 1 97 88 GLY A C 1
ATOM 667 O O . GLY A 1 88 ? 12.672 12.352 1.488 1 97 88 GLY A O 1
ATOM 668 N N . SER A 1 89 ? 12.227 12.211 -0.71 1 98.44 89 SER A N 1
ATOM 669 C CA . SER A 1 89 ? 12.906 13.477 -0.991 1 98.44 89 SER A CA 1
ATOM 670 C C . SER A 1 89 ? 12.5 14.031 -2.354 1 98.44 89 SER A C 1
ATOM 672 O O . SER A 1 89 ? 12.031 13.289 -3.215 1 98.44 89 SER A O 1
ATOM 674 N N . MET A 1 90 ? 12.586 15.281 -2.49 1 98.44 90 MET A N 1
ATOM 675 C CA . MET A 1 90 ? 12.461 15.984 -3.762 1 98.44 90 MET A CA 1
ATOM 676 C C . MET A 1 90 ? 11.102 15.711 -4.402 1 98.44 90 MET A C 1
ATOM 678 O O . MET A 1 90 ? 11.008 15.516 -5.613 1 98.44 90 MET A O 1
ATOM 682 N N . GLY A 1 91 ? 10.164 15.578 -3.57 1 97.5 91 GLY A N 1
ATOM 683 C CA . GLY A 1 91 ? 8.797 15.43 -4.055 1 97.5 91 GLY A CA 1
ATOM 684 C C . GLY A 1 91 ? 8.414 13.992 -4.336 1 97.5 91 GLY A C 1
ATOM 685 O O . GLY A 1 91 ? 7.266 13.703 -4.68 1 97.5 91 GLY A O 1
ATOM 686 N N . LYS A 1 92 ? 9.312 13.117 -4.172 1 95.81 92 LYS A N 1
ATOM 687 C CA . LYS A 1 92 ? 9.039 11.711 -4.469 1 95.81 92 LYS A CA 1
ATOM 688 C C . LYS A 1 92 ? 8.383 11.016 -3.277 1 95.81 92 LYS A C 1
ATOM 690 O O . LYS A 1 92 ? 8.672 11.344 -2.125 1 95.81 92 LYS A O 1
ATOM 695 N N . ALA A 1 93 ? 7.488 10.125 -3.57 1 95 93 ALA A N 1
ATOM 696 C CA . ALA A 1 93 ? 6.863 9.25 -2.582 1 95 93 ALA A CA 1
ATOM 697 C C . ALA A 1 93 ? 7.133 7.785 -2.902 1 95 93 ALA A C 1
ATOM 699 O O . ALA A 1 93 ? 7.012 7.363 -4.055 1 95 93 ALA A O 1
ATOM 700 N N . PRO A 1 94 ? 7.535 7.02 -1.939 1 93.69 94 PRO A N 1
ATOM 701 C CA . PRO A 1 94 ? 7.75 5.586 -2.158 1 93.69 94 PRO A CA 1
ATOM 702 C C . PRO A 1 94 ? 6.453 4.832 -2.432 1 93.69 94 PRO A C 1
ATOM 704 O O . PRO A 1 94 ? 5.363 5.375 -2.23 1 93.69 94 PRO A O 1
ATOM 707 N N . SER A 1 95 ? 6.617 3.559 -2.889 1 92.12 95 SER A N 1
ATOM 708 C CA . SER A 1 95 ? 5.449 2.693 -3.027 1 92.12 95 SER A CA 1
ATOM 709 C C . SER A 1 95 ? 4.703 2.553 -1.704 1 92.12 95 SER A C 1
ATOM 711 O O . SER A 1 95 ? 5.32 2.559 -0.636 1 92.12 95 SER A O 1
ATOM 713 N N . GLY A 1 96 ? 3.395 2.492 -1.875 1 93.75 96 GLY A N 1
ATOM 714 C CA . GLY A 1 96 ? 2.576 2.307 -0.687 1 93.75 96 GLY A CA 1
ATOM 715 C C . GLY A 1 96 ? 2.178 3.613 -0.027 1 93.75 96 GLY A C 1
ATOM 716 O O . GLY A 1 96 ? 1.484 3.613 0.993 1 93.75 96 GLY A O 1
ATOM 717 N N . ALA A 1 97 ? 2.621 4.723 -0.59 1 95.38 97 ALA A N 1
ATOM 718 C CA . ALA A 1 97 ? 2.332 6.027 0.001 1 95.38 97 ALA A CA 1
ATOM 719 C C . ALA A 1 97 ? 0.828 6.27 0.087 1 95.38 97 ALA A C 1
ATOM 721 O O . ALA A 1 97 ? 0.09 5.965 -0.853 1 95.38 97 ALA A O 1
ATOM 722 N N . LEU A 1 98 ? 0.454 6.828 1.177 1 95.12 98 LEU A N 1
ATOM 723 C CA . LEU A 1 98 ? -0.952 7.172 1.36 1 95.12 98 LEU A CA 1
ATOM 724 C C . LEU A 1 98 ? -1.24 8.578 0.84 1 95.12 98 LEU A C 1
ATOM 726 O O . LEU A 1 98 ? -0.594 9.539 1.256 1 95.12 98 LEU A O 1
ATOM 730 N N . GLN A 1 99 ? -2.131 8.594 -0.065 1 93.31 99 GLN A N 1
ATOM 731 C CA . GLN A 1 99 ? -2.604 9.883 -0.559 1 93.31 99 GLN A CA 1
ATOM 732 C C . GLN A 1 99 ? -3.496 10.57 0.469 1 93.31 99 GLN A C 1
ATOM 734 O O . GLN A 1 99 ? -4.227 9.914 1.211 1 93.31 99 GLN A O 1
ATOM 739 N N . GLY A 1 100 ? -3.184 11.914 0.474 1 90.81 100 GLY A N 1
ATOM 740 C CA . GLY A 1 100 ? -4.027 12.758 1.304 1 90.81 100 GLY A CA 1
ATOM 741 C C . GLY A 1 100 ? -4.309 14.109 0.683 1 90.81 100 GLY A C 1
ATOM 742 O O . GLY A 1 100 ? -3.559 15.07 0.899 1 90.81 100 GLY A O 1
ATOM 743 N N . GLY A 1 101 ? -5.203 14.266 -0.185 1 86 101 GLY A N 1
ATOM 744 C CA . GLY A 1 101 ? -5.609 15.508 -0.807 1 86 101 GLY A CA 1
ATOM 745 C C . GLY A 1 101 ? -5.293 15.57 -2.289 1 86 101 GLY A C 1
ATOM 746 O O . GLY A 1 101 ? -4.621 14.688 -2.822 1 86 101 GLY A O 1
ATOM 747 N N . ILE A 1 102 ? -5.785 16.562 -2.906 1 88.19 102 ILE A N 1
ATOM 748 C CA . ILE A 1 102 ? -5.59 16.828 -4.328 1 88.19 102 ILE A CA 1
ATOM 749 C C . ILE A 1 102 ? -5.52 18.328 -4.57 1 88.19 102 ILE A C 1
ATOM 751 O O . ILE A 1 102 ? -6.289 19.094 -3.988 1 88.19 102 ILE A O 1
ATOM 755 N N . THR A 1 103 ? -4.539 18.688 -5.305 1 88.19 103 THR A N 1
ATOM 756 C CA .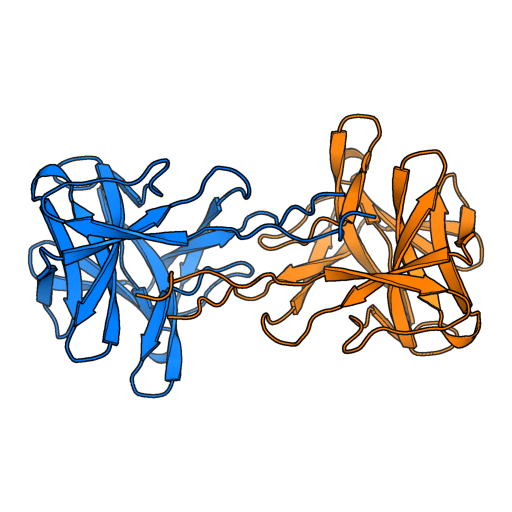 THR A 1 103 ? -4.457 20.109 -5.637 1 88.19 103 THR A CA 1
ATOM 757 C C . THR A 1 103 ? -5.578 20.5 -6.586 1 88.19 103 THR A C 1
ATOM 759 O O . THR A 1 103 ? -6.316 19.656 -7.082 1 88.19 103 THR A O 1
ATOM 762 N N . GLU A 1 104 ? -5.621 21.828 -6.789 1 84.12 104 GLU A N 1
ATOM 763 C CA . GLU A 1 104 ? -6.605 22.359 -7.73 1 84.12 104 GLU A CA 1
ATOM 764 C C . GLU A 1 104 ? -6.383 21.797 -9.133 1 84.12 104 GLU A C 1
ATOM 766 O O . GLU A 1 104 ? -7.34 21.609 -9.891 1 84.12 104 GLU A O 1
ATOM 771 N N . ASP A 1 105 ? -5.133 21.453 -9.477 1 87.62 105 ASP A N 1
ATOM 772 C CA . ASP A 1 105 ? -4.789 20.953 -10.805 1 87.62 105 ASP A CA 1
ATOM 773 C C . ASP A 1 105 ? -4.906 19.422 -10.852 1 87.62 105 ASP A C 1
ATOM 775 O O . ASP A 1 105 ? -4.555 18.797 -11.852 1 87.62 105 ASP A O 1
ATOM 779 N N . GLY A 1 106 ? -5.316 18.812 -9.781 1 87.62 106 GLY A N 1
ATOM 780 C CA . GLY A 1 106 ? -5.598 17.391 -9.781 1 87.62 106 GLY A CA 1
ATOM 781 C C . GLY A 1 106 ? -4.414 16.547 -9.344 1 87.62 106 GLY A C 1
ATOM 782 O O . GLY A 1 106 ? -4.434 15.32 -9.477 1 87.62 106 GLY A O 1
ATOM 783 N N . GLU A 1 107 ? -3.379 17.172 -8.891 1 91.19 107 GLU A N 1
ATOM 784 C CA . GLU A 1 107 ? -2.211 16.422 -8.438 1 91.19 107 GLU A CA 1
ATOM 785 C C . GLU A 1 107 ? -2.441 15.836 -7.047 1 91.19 107 GLU A C 1
ATOM 787 O O . GLU A 1 107 ? -2.877 16.547 -6.133 1 91.19 107 GLU A O 1
ATOM 792 N N . ALA A 1 108 ? -2.162 14.562 -6.949 1 91.94 108 ALA A N 1
ATOM 793 C CA . ALA A 1 108 ? -2.279 13.891 -5.656 1 91.94 108 ALA A CA 1
ATOM 794 C C . ALA A 1 108 ? -1.21 14.391 -4.684 1 91.94 108 ALA A C 1
ATOM 796 O O . ALA A 1 108 ? -0.055 14.586 -5.07 1 91.94 108 ALA A O 1
ATOM 797 N N . LEU A 1 109 ? -1.635 14.609 -3.484 1 95.94 109 LEU A N 1
ATOM 798 C CA . LEU A 1 109 ? -0.725 14.938 -2.393 1 95.94 109 LEU A CA 1
ATOM 799 C C . LEU A 1 109 ? -0.618 13.773 -1.412 1 95.94 109 LEU A C 1
ATOM 801 O O . LEU A 1 109 ? -1.573 13.008 -1.239 1 95.94 109 LEU A O 1
ATOM 805 N N . PHE A 1 110 ? 0.548 13.648 -0.791 1 97.62 110 PHE A N 1
ATOM 806 C CA . PHE A 1 110 ? 0.787 12.508 0.084 1 97.62 110 PHE A CA 1
ATOM 807 C C . PHE A 1 110 ? 1.055 12.969 1.513 1 97.62 110 PHE A C 1
ATOM 809 O O . PHE A 1 110 ? 1.499 14.094 1.734 1 97.62 110 PHE A O 1
ATOM 816 N N . ILE A 1 111 ? 0.774 12.109 2.457 1 98.12 111 ILE A N 1
ATOM 817 C CA . ILE A 1 111 ? 1.005 12.391 3.869 1 98.12 111 ILE A CA 1
ATOM 818 C C . ILE A 1 111 ? 2.504 12.359 4.164 1 98.12 111 ILE A C 1
ATOM 820 O O . ILE A 1 111 ? 3.162 11.336 3.961 1 98.12 111 ILE A O 1
ATOM 824 N N . GLY A 1 112 ? 3.018 13.445 4.629 1 98.62 112 GLY A N 1
ATOM 825 C CA . GLY A 1 112 ? 4.43 13.562 4.945 1 98.62 112 GLY A CA 1
ATOM 826 C C . GLY A 1 112 ? 4.691 14.148 6.316 1 98.62 112 GLY A C 1
ATOM 827 O O . GLY A 1 112 ? 3.809 14.781 6.906 1 98.62 112 GLY A O 1
ATOM 828 N N . ARG A 1 113 ? 5.898 13.922 6.746 1 98.75 113 ARG A N 1
ATOM 829 C CA . ARG A 1 113 ? 6.34 14.57 7.977 1 98.75 113 ARG A CA 1
ATOM 830 C C . ARG A 1 113 ? 7.82 14.914 7.91 1 98.75 113 ARG A C 1
ATOM 832 O O . ARG A 1 113 ? 8.555 14.398 7.062 1 98.75 113 ARG A O 1
ATOM 839 N N . VAL A 1 114 ? 8.125 15.828 8.742 1 98.5 114 VAL A N 1
ATOM 840 C CA . VAL A 1 114 ? 9.523 16.234 8.906 1 98.5 114 VAL A CA 1
ATOM 841 C C . VAL A 1 114 ? 9.898 16.203 10.383 1 98.5 114 VAL A C 1
ATOM 843 O O . VAL A 1 114 ? 9.07 16.469 11.25 1 98.5 114 VAL A O 1
ATOM 846 N N . SER A 1 115 ? 11.078 15.766 10.602 1 96.06 115 SER A N 1
ATOM 847 C CA . SER A 1 115 ? 11.641 15.773 11.945 1 96.06 115 SER A CA 1
ATOM 848 C C . SER A 1 115 ? 12.852 16.703 12.031 1 96.06 115 SER A C 1
ATOM 850 O O . SER A 1 115 ? 13.82 16.531 11.289 1 96.06 115 SER A O 1
ATOM 852 N N . VAL A 1 116 ? 12.711 17.688 12.812 1 91.81 116 VAL A N 1
ATOM 853 C CA . VAL A 1 116 ? 13.812 18.609 13.086 1 91.81 116 VAL A CA 1
ATOM 854 C C . VAL A 1 116 ? 14.133 18.594 14.578 1 91.81 116 VAL A C 1
ATOM 856 O O . VAL A 1 116 ? 13.297 18.984 15.398 1 91.81 116 VAL A O 1
ATOM 859 N N . ASP A 1 117 ? 15.406 18.109 14.891 1 91.44 117 ASP A N 1
ATOM 860 C CA . ASP A 1 117 ? 15.875 18.047 16.266 1 91.44 117 ASP A CA 1
ATOM 861 C C . ASP A 1 117 ? 14.922 17.234 17.141 1 91.44 117 ASP A C 1
ATOM 863 O O . ASP A 1 117 ? 14.562 17.656 18.234 1 91.44 117 ASP A O 1
ATOM 867 N N . GLY A 1 118 ? 14.352 16.234 16.531 1 90.94 118 GLY A N 1
ATOM 868 C CA . GLY A 1 118 ? 13.523 15.305 17.297 1 90.94 118 GLY A CA 1
ATOM 869 C C . GLY A 1 118 ? 12.055 15.703 17.328 1 90.94 118 GLY A C 1
ATOM 870 O O . GLY A 1 118 ? 11.219 14.945 17.828 1 90.94 118 GLY A O 1
ATOM 871 N N . GLU A 1 119 ? 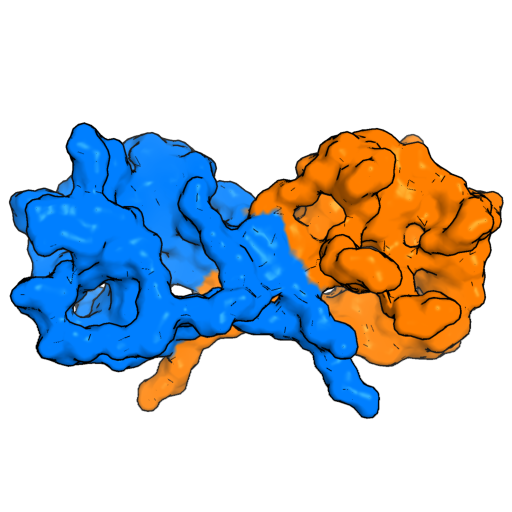11.812 16.891 16.891 1 95.38 119 GLU A N 1
ATOM 872 C CA . GLU A 1 119 ? 10.43 17.375 16.828 1 95.38 119 GLU A CA 1
ATOM 873 C C . GLU A 1 119 ? 9.82 17.141 15.461 1 95.38 119 GLU A C 1
ATOM 875 O O . GLU A 1 119 ? 10.422 17.484 14.438 1 95.38 119 GLU A O 1
ATOM 880 N N . VAL A 1 120 ? 8.625 16.578 15.5 1 98 120 VAL A N 1
ATOM 881 C CA . VAL A 1 120 ? 8.016 16.203 14.227 1 98 120 VAL A CA 1
ATOM 882 C C . VAL A 1 120 ? 6.91 17.188 13.875 1 98 120 VAL A C 1
ATOM 884 O O . VAL A 1 120 ? 6.289 17.781 14.758 1 98 120 VAL A O 1
ATOM 887 N N . SER A 1 121 ? 6.742 17.375 12.648 1 98.5 121 SER A N 1
ATOM 888 C CA . SER A 1 121 ? 5.578 18.062 12.094 1 98.5 121 SER A CA 1
ATOM 889 C C . SER A 1 121 ? 5.02 17.328 10.883 1 98.5 121 SER A C 1
ATOM 891 O O . SER A 1 121 ? 5.777 16.844 10.047 1 98.5 121 SER A O 1
ATOM 893 N N . VAL A 1 122 ? 3.725 17.219 10.82 1 98.69 122 VAL A N 1
ATOM 894 C CA . VAL A 1 122 ? 3.047 16.469 9.766 1 98.69 122 VAL A CA 1
ATOM 895 C C . VAL A 1 122 ? 2.424 17.438 8.766 1 98.69 122 VAL A C 1
ATOM 897 O O . VAL A 1 122 ? 1.854 18.469 9.148 1 98.69 122 VAL A O 1
ATOM 900 N N . GLY A 1 123 ? 2.551 17.047 7.516 1 98.38 123 GLY A N 1
ATOM 901 C CA . GLY A 1 123 ? 1.975 17.875 6.469 1 98.38 123 GLY A CA 1
ATOM 902 C C . GLY A 1 123 ? 1.77 17.141 5.164 1 98.38 123 GLY A C 1
ATOM 903 O O . GLY A 1 123 ? 1.226 16.031 5.148 1 98.38 123 GLY A O 1
ATOM 904 N N . LYS A 1 124 ? 2.139 17.828 4.035 1 98.25 124 LYS A N 1
ATOM 905 C CA . LYS A 1 124 ? 1.792 17.297 2.719 1 98.25 124 LYS A CA 1
ATOM 906 C C . LYS A 1 124 ? 3.002 17.312 1.788 1 98.25 124 LYS A C 1
ATOM 908 O O . LYS A 1 124 ? 3.701 18.312 1.68 1 98.25 124 LYS A O 1
ATOM 913 N N . VAL A 1 125 ? 3.219 16.203 1.153 1 98.19 125 VAL A N 1
ATOM 914 C CA . VAL A 1 125 ? 4.219 16.125 0.095 1 98.19 125 VAL A CA 1
ATOM 915 C C . VAL A 1 125 ? 3.617 16.594 -1.227 1 98.19 125 VAL A C 1
ATOM 917 O O . VAL A 1 125 ? 2.572 16.094 -1.651 1 98.19 125 VAL A O 1
ATOM 920 N N . HIS A 1 126 ? 4.273 17.547 -1.75 1 97.19 126 HIS A N 1
ATOM 921 C CA . HIS A 1 126 ? 3.893 18.109 -3.035 1 97.19 126 HIS A CA 1
ATOM 922 C C . HIS A 1 126 ? 4.914 17.781 -4.113 1 97.19 126 HIS A C 1
ATOM 924 O O . HIS A 1 126 ? 5.918 18.484 -4.266 1 97.19 126 HIS A O 1
ATOM 930 N N . GLY A 1 127 ? 4.539 16.812 -4.934 1 96.88 127 GLY A N 1
ATOM 931 C CA . GLY A 1 127 ? 5.48 16.266 -5.891 1 96.88 127 GLY A CA 1
ATOM 932 C C . GLY A 1 127 ? 6.039 17.297 -6.848 1 96.88 127 GLY A C 1
ATOM 933 O O . GLY A 1 127 ? 7.254 17.484 -6.93 1 96.88 127 GLY A O 1
ATOM 934 N N . SER A 1 128 ? 5.188 18.016 -7.473 1 96.81 128 SER A N 1
ATOM 935 C CA . SER A 1 128 ? 5.621 18.969 -8.492 1 96.81 128 SER A CA 1
ATOM 936 C C . SER A 1 128 ? 6.449 20.094 -7.883 1 96.81 128 SER A C 1
ATOM 938 O O . SER A 1 128 ? 7.234 20.734 -8.578 1 96.81 128 SER A O 1
ATOM 940 N N . HIS A 1 129 ? 6.258 20.391 -6.535 1 97.62 129 HIS A N 1
ATOM 941 C CA . HIS A 1 129 ? 7.039 21.422 -5.863 1 97.62 129 HIS A CA 1
ATOM 942 C C . HIS A 1 129 ? 8.359 20.875 -5.344 1 97.62 129 HIS A C 1
ATOM 944 O O . HIS A 1 129 ? 9.25 21.625 -4.965 1 97.62 129 HIS A O 1
ATOM 950 N N . GLY A 1 130 ? 8.484 19.531 -5.25 1 98.5 130 GLY A N 1
ATOM 951 C CA . GLY A 1 130 ? 9.719 18.891 -4.82 1 98.5 130 GLY A CA 1
ATOM 952 C C . GLY A 1 130 ? 9.914 18.922 -3.316 1 98.5 130 GLY A C 1
ATOM 953 O O . GLY A 1 130 ? 11.047 18.859 -2.834 1 98.5 130 GLY A O 1
ATOM 954 N N . VAL A 1 131 ? 8.773 19.141 -2.557 1 98.69 131 VAL A N 1
ATOM 955 C CA . VAL A 1 131 ? 8.977 19.359 -1.127 1 98.69 131 VAL A CA 1
ATOM 956 C C . VAL A 1 131 ? 7.832 18.719 -0.343 1 98.69 131 VAL A C 1
ATOM 958 O O . VAL A 1 131 ? 6.82 18.312 -0.925 1 98.69 131 VAL A O 1
ATOM 961 N N . CYS A 1 132 ? 8.031 18.641 0.932 1 98.69 132 CYS A N 1
ATOM 962 C CA . CYS A 1 132 ? 6.992 18.438 1.936 1 98.69 132 CYS A CA 1
ATOM 963 C C . CYS A 1 132 ? 6.719 19.734 2.695 1 98.69 132 CYS A C 1
ATOM 965 O O . CYS A 1 132 ? 7.629 20.312 3.301 1 98.69 132 CYS A O 1
ATOM 967 N N . TYR A 1 133 ? 5.539 20.188 2.678 1 98.62 133 TYR A N 1
ATOM 968 C CA . TYR A 1 133 ? 5.109 21.344 3.455 1 98.62 133 TYR A CA 1
ATOM 969 C C . TYR A 1 133 ? 4.586 20.922 4.82 1 98.62 133 TYR A C 1
ATOM 971 O O . TYR A 1 133 ? 3.729 20.047 4.918 1 98.62 133 TYR A O 1
ATOM 979 N N . VAL A 1 134 ? 5.113 21.594 5.824 1 98.69 134 VAL A N 1
ATOM 980 C CA . VAL A 1 134 ? 4.629 21.281 7.168 1 98.69 134 VAL A CA 1
ATOM 981 C C . VAL A 1 134 ? 4.359 22.594 7.926 1 98.69 134 VAL A C 1
ATOM 983 O O . VAL A 1 134 ? 4.984 23.609 7.648 1 98.69 134 VAL A O 1
ATOM 986 N N . PRO A 1 135 ? 3.41 22.5 8.828 1 98.44 135 PRO A N 1
ATOM 987 C CA . PRO A 1 135 ? 3.199 23.641 9.719 1 98.44 135 PRO A CA 1
ATOM 988 C C . PRO A 1 135 ? 4.16 23.656 10.906 1 98.44 135 PRO A C 1
ATOM 990 O O . PRO A 1 135 ? 4.352 22.625 11.555 1 98.44 135 PRO A O 1
ATOM 993 N N . TYR A 1 136 ? 4.727 24.781 11.164 1 96.25 136 TYR A N 1
ATOM 994 C CA . TYR A 1 136 ? 5.602 24.953 12.32 1 96.25 136 TYR A CA 1
ATOM 995 C C . TYR A 1 136 ? 5.777 26.438 12.656 1 96.25 136 TYR A C 1
ATOM 997 O O . TYR A 1 136 ? 6.047 27.25 11.773 1 96.25 136 TYR A O 1
ATOM 1005 N N . GLY A 1 137 ? 5.539 26.656 13.906 1 94.38 137 GLY A N 1
ATOM 1006 C CA . GLY A 1 137 ? 5.766 28.016 14.375 1 94.38 137 GLY A CA 1
ATOM 1007 C C . GLY A 1 137 ? 4.918 29.031 13.648 1 94.38 137 GLY A C 1
ATOM 1008 O O . GLY A 1 137 ? 5.402 30.109 13.289 1 94.38 137 GLY A O 1
ATOM 1009 N N . GLY A 1 138 ? 3.828 28.672 13.305 1 96.69 138 GLY A N 1
ATOM 1010 C CA . GLY A 1 138 ? 2.887 29.594 12.688 1 96.69 138 GLY A CA 1
ATOM 1011 C C . GLY A 1 138 ? 3.111 29.766 11.195 1 96.69 138 GLY A C 1
ATOM 1012 O O . GLY A 1 138 ? 2.371 30.484 10.531 1 96.69 138 GLY A O 1
ATOM 1013 N N . LYS A 1 139 ? 4.102 29.047 10.695 1 97.81 139 LYS A N 1
ATOM 1014 C CA . LYS A 1 139 ? 4.449 29.203 9.289 1 97.81 139 LYS A CA 1
ATOM 1015 C C . LYS A 1 139 ? 4.434 27.859 8.57 1 97.81 139 LYS A C 1
ATOM 1017 O O . LYS A 1 139 ? 4.441 26.812 9.211 1 97.81 139 LYS A O 1
ATOM 1022 N N . GLU A 1 140 ? 4.285 27.984 7.23 1 98.31 140 GLU A N 1
ATOM 1023 C CA . GLU A 1 140 ? 4.488 26.828 6.344 1 98.31 140 GLU A CA 1
ATOM 1024 C C . GLU A 1 140 ? 5.961 26.672 5.973 1 98.31 140 GLU A C 1
ATOM 1026 O O . GLU A 1 140 ? 6.574 27.609 5.445 1 98.31 140 GLU A O 1
ATOM 1031 N N . HIS A 1 141 ? 6.559 25.516 6.293 1 98.19 141 HIS A N 1
ATOM 1032 C CA . HIS A 1 141 ? 7.945 25.219 5.969 1 98.19 141 HIS A CA 1
ATOM 1033 C C . HIS A 1 141 ? 8.039 24.172 4.867 1 98.19 141 HIS A C 1
ATOM 1035 O O . HIS A 1 141 ? 7.285 23.188 4.867 1 98.19 141 HIS A O 1
ATOM 1041 N N . ALA A 1 142 ? 8.953 24.391 3.973 1 98.5 142 ALA A N 1
ATOM 1042 C CA . ALA A 1 142 ? 9.211 23.453 2.881 1 98.5 142 ALA A CA 1
ATOM 1043 C C . ALA A 1 142 ? 10.508 22.688 3.107 1 98.5 142 ALA A C 1
ATOM 1045 O O . ALA A 1 142 ? 11.555 23.281 3.359 1 98.5 142 ALA A O 1
ATOM 1046 N N . HIS A 1 143 ? 10.453 21.375 3.061 1 98.62 143 HIS A N 1
ATOM 1047 C CA . HIS A 1 143 ? 11.617 20.531 3.268 1 98.62 143 HIS A CA 1
ATOM 1048 C C . HIS A 1 143 ? 11.812 19.562 2.102 1 98.62 143 HIS A C 1
ATOM 1050 O O . HIS A 1 143 ? 10.875 18.891 1.682 1 98.62 143 HIS A O 1
ATOM 1056 N N . LYS A 1 144 ? 13.023 19.469 1.61 1 98.56 144 LYS A N 1
ATOM 1057 C CA . LYS A 1 144 ? 13.32 18.625 0.462 1 98.56 144 LYS A CA 1
ATOM 1058 C C . LYS A 1 144 ? 13.508 17.156 0.887 1 98.56 144 LYS A C 1
ATOM 1060 O O . LYS A 1 144 ? 13.445 16.25 0.055 1 98.56 144 LYS A O 1
ATOM 1065 N N . HIS A 1 145 ? 13.906 16.969 2.152 1 98.44 145 HIS A N 1
ATOM 1066 C CA . HIS A 1 145 ? 14.023 15.641 2.74 1 98.44 145 HIS A CA 1
ATOM 1067 C C . HIS A 1 145 ? 12.961 15.422 3.814 1 98.44 145 HIS A C 1
ATOM 1069 O O . HIS A 1 145 ? 12.75 16.281 4.668 1 98.44 145 HIS A O 1
ATOM 1075 N N . TYR A 1 146 ? 12.195 14.367 3.77 1 98.69 146 TYR A N 1
ATOM 1076 C CA . TYR A 1 146 ? 11.039 14.094 4.613 1 98.69 146 TYR A CA 1
ATOM 1077 C C . TYR A 1 146 ? 10.781 12.594 4.715 1 98.69 146 TYR A C 1
ATOM 1079 O O . TYR A 1 146 ? 11.57 11.789 4.219 1 98.69 146 TYR A O 1
ATOM 1087 N N . GLU A 1 147 ? 9.766 12.211 5.441 1 98.31 147 GLU A N 1
ATOM 1088 C CA . GLU A 1 147 ? 9.211 10.859 5.457 1 98.31 147 GLU A CA 1
ATOM 1089 C C . GLU A 1 147 ? 7.766 10.844 4.969 1 98.31 147 GLU A C 1
ATOM 1091 O O . GLU A 1 147 ? 7.043 11.828 5.129 1 98.31 147 GLU A O 1
ATOM 1096 N N . VAL A 1 148 ? 7.43 9.781 4.355 1 98.12 148 VAL A N 1
ATOM 1097 C CA . VAL A 1 148 ? 6.094 9.609 3.799 1 98.12 148 VAL A CA 1
ATOM 1098 C C . VAL A 1 148 ? 5.395 8.438 4.488 1 98.12 148 VAL A C 1
ATOM 1100 O O . VAL A 1 148 ? 6.004 7.395 4.727 1 98.12 148 VAL A O 1
ATOM 1103 N N . LEU A 1 149 ? 4.133 8.633 4.832 1 97.5 149 LEU A N 1
ATOM 1104 C CA . LEU A 1 149 ? 3.365 7.543 5.43 1 97.5 149 LEU A CA 1
ATOM 1105 C C . LEU A 1 149 ? 2.969 6.516 4.375 1 97.5 149 LEU A C 1
ATOM 1107 O O . LEU A 1 149 ? 2.305 6.852 3.393 1 97.5 149 LEU A O 1
ATOM 1111 N N . CYS A 1 150 ? 3.398 5.27 4.574 1 95.75 150 CYS A N 1
ATOM 1112 C CA . CYS A 1 150 ? 3.168 4.207 3.604 1 95.75 150 CYS A CA 1
ATOM 1113 C C . CYS A 1 150 ? 2.564 2.977 4.273 1 95.75 150 CYS A C 1
ATOM 1115 O O . CYS A 1 150 ? 2.781 2.744 5.465 1 95.75 150 CYS A O 1
ATOM 1117 N N . VAL A 1 151 ? 1.8 2.297 3.457 1 93.75 151 VAL A N 1
ATOM 1118 C CA . VAL A 1 151 ? 1.449 0.946 3.883 1 93.75 151 VAL A CA 1
ATOM 1119 C C . VAL A 1 151 ? 2.66 0.027 3.734 1 93.75 151 VAL A C 1
ATOM 1121 O O . VAL A 1 151 ? 3.314 0.016 2.689 1 93.75 151 VAL A O 1
ATOM 1124 N N . ARG A 1 152 ? 3 -0.656 4.781 1 91.31 152 ARG A N 1
ATOM 1125 C CA . ARG A 1 152 ? 4.109 -1.602 4.691 1 91.31 152 ARG A CA 1
ATOM 1126 C C . ARG A 1 152 ? 3.721 -2.82 3.861 1 91.31 152 ARG A C 1
ATOM 1128 O O . ARG A 1 152 ? 4.441 -3.201 2.936 1 91.31 152 ARG A O 1
ATOM 1135 N N . ASN A 1 153 ? 2.717 -3.424 4.188 1 88.75 153 ASN A N 1
ATOM 1136 C CA . ASN A 1 153 ? 2.09 -4.488 3.41 1 88.75 153 ASN A CA 1
ATOM 1137 C C . ASN A 1 153 ? 0.568 -4.406 3.471 1 88.75 153 ASN A C 1
ATOM 1139 O O . ASN A 1 153 ? 0.008 -3.916 4.453 1 88.75 153 ASN A O 1
ATOM 1143 N N . VAL A 1 154 ? 0.004 -4.895 2.398 1 87.75 154 VAL A N 1
ATOM 1144 C CA . VAL A 1 154 ? -1.454 -4.898 2.336 1 87.75 154 VAL A CA 1
ATOM 1145 C C . VAL A 1 154 ? -1.974 -6.32 2.553 1 87.75 154 VAL A C 1
ATOM 1147 O O . VAL A 1 154 ? -1.886 -7.164 1.657 1 87.75 154 VAL A O 1
ATOM 1150 N N . PRO A 1 155 ? -2.518 -6.465 3.707 1 85.06 155 PRO A N 1
ATOM 1151 C CA . PRO A 1 155 ? -3.016 -7.812 4 1 85.06 155 PRO A CA 1
ATOM 1152 C C . PRO A 1 155 ? -4.336 -8.117 3.301 1 85.06 155 PRO A C 1
ATOM 1154 O O . PRO A 1 155 ? -5.086 -7.203 2.953 1 85.06 155 PRO A O 1
ATOM 1157 N N . CYS A 1 156 ? -4.414 -9.414 2.961 1 84.12 156 CYS A N 1
ATOM 1158 C CA . CYS A 1 156 ? -5.688 -9.906 2.453 1 84.12 156 CYS A CA 1
ATOM 1159 C C . CYS A 1 156 ? -6.305 -10.922 3.412 1 84.12 156 CYS A C 1
ATOM 1161 O O . CYS A 1 156 ? -5.586 -11.68 4.066 1 84.12 156 CYS A O 1
ATOM 1163 N N . ARG A 1 157 ? -7.543 -10.766 3.68 1 73.56 157 ARG A N 1
ATOM 1164 C CA . ARG A 1 157 ? -8.281 -11.711 4.508 1 73.56 157 ARG A CA 1
ATOM 1165 C C . ARG A 1 157 ? -8.875 -12.836 3.656 1 73.56 157 ARG A C 1
ATOM 1167 O O . ARG A 1 157 ? -9.641 -12.57 2.725 1 73.56 157 ARG A O 1
ATOM 1174 N N . VAL A 1 158 ? -8.266 -14.016 3.828 1 66.44 158 VAL A N 1
ATOM 1175 C CA . VAL A 1 158 ? -8.781 -15.188 3.133 1 66.44 158 VAL A CA 1
ATOM 1176 C C . VAL A 1 158 ? -9.852 -15.867 3.982 1 66.44 158 VAL A C 1
ATOM 1178 O O . VAL A 1 158 ? -9.789 -15.836 5.215 1 66.44 158 VAL A O 1
ATOM 1181 N N . MET B 1 1 ? -21.797 12.898 5.723 1 40.47 1 MET B N 1
ATOM 1182 C CA . MET B 1 1 ? -20.625 13.188 4.891 1 40.47 1 MET B CA 1
ATOM 1183 C C . MET B 1 1 ? -19.891 11.906 4.527 1 40.47 1 MET B C 1
ATOM 1185 O O . MET B 1 1 ? -19.734 11.016 5.371 1 40.47 1 MET B O 1
ATOM 1189 N N . SER B 1 2 ? -19.953 11.578 3.234 1 48.56 2 SER B N 1
ATOM 1190 C CA . SER B 1 2 ? -19.391 10.297 2.818 1 48.56 2 SER B CA 1
ATOM 1191 C C . SER B 1 2 ? -18.016 10.078 3.418 1 48.56 2 SER B C 1
ATOM 1193 O O . SER B 1 2 ? -17.219 11.016 3.523 1 48.56 2 SER B O 1
ATOM 1195 N N . ALA B 1 3 ? -17.719 9.078 4.105 1 64.81 3 ALA B N 1
ATOM 1196 C CA . ALA B 1 3 ? -16.484 8.703 4.785 1 64.81 3 ALA B CA 1
ATOM 1197 C C . ALA B 1 3 ? -15.289 8.773 3.842 1 64.81 3 ALA B C 1
ATOM 1199 O O . ALA B 1 3 ? -15.367 8.312 2.699 1 64.81 3 ALA B O 1
ATOM 1200 N N . ILE B 1 4 ? -14.484 9.688 4.062 1 83.31 4 ILE B N 1
ATOM 1201 C CA . ILE B 1 4 ? -13.227 9.68 3.33 1 83.31 4 ILE B CA 1
ATOM 1202 C C . ILE B 1 4 ? -12.469 8.391 3.617 1 83.31 4 ILE B C 1
ATOM 1204 O O . ILE B 1 4 ? -12.031 8.156 4.746 1 83.31 4 ILE B O 1
ATOM 1208 N N . GLN B 1 5 ? -12.586 7.469 2.541 1 84.62 5 GLN B N 1
ATOM 1209 C CA . GLN B 1 5 ? -12.016 6.141 2.766 1 84.62 5 GLN B CA 1
ATOM 1210 C C . GLN B 1 5 ? -11 5.789 1.684 1 84.62 5 GLN B C 1
ATOM 1212 O O . GLN B 1 5 ? -11.141 6.203 0.531 1 84.62 5 GLN B O 1
ATOM 1217 N N . TYR B 1 6 ? -10.094 5.129 2.113 1 88.94 6 TYR B N 1
ATOM 1218 C CA . TYR B 1 6 ? -9.141 4.598 1.147 1 88.94 6 TYR B CA 1
ATOM 1219 C C . TYR B 1 6 ? -9.742 3.439 0.363 1 88.94 6 TYR B C 1
ATOM 1221 O O . TYR B 1 6 ? -10.547 2.672 0.897 1 88.94 6 TYR B O 1
ATOM 1229 N N . LYS B 1 7 ? -9.32 3.342 -0.845 1 83.62 7 LYS B N 1
ATOM 1230 C CA . LYS B 1 7 ? -9.812 2.287 -1.729 1 83.62 7 LYS B CA 1
ATOM 1231 C C . LYS B 1 7 ? -9.047 0.985 -1.505 1 83.62 7 LYS B C 1
ATOM 1233 O O . LYS B 1 7 ? -7.875 1.007 -1.117 1 83.62 7 LYS B O 1
ATOM 1238 N N . ARG B 1 8 ? -9.75 -0.061 -1.83 1 85.38 8 ARG B N 1
ATOM 1239 C CA . ARG B 1 8 ? -9.086 -1.358 -1.85 1 85.38 8 ARG B CA 1
ATOM 1240 C C . ARG B 1 8 ? -8.266 -1.535 -3.127 1 85.38 8 ARG B C 1
ATOM 1242 O O . ARG B 1 8 ? -8.727 -1.191 -4.215 1 85.38 8 ARG B O 1
ATOM 1249 N N . PRO B 1 9 ? -7.082 -2.053 -2.941 1 87.06 9 PRO B N 1
ATOM 1250 C CA . PRO B 1 9 ? -6.227 -2.125 -4.129 1 87.06 9 PRO B CA 1
ATOM 1251 C C . PRO B 1 9 ? -6.691 -3.182 -5.129 1 87.06 9 PRO B C 1
ATOM 1253 O O . PRO B 1 9 ? -6.445 -3.051 -6.328 1 87.06 9 PRO B O 1
ATOM 1256 N N . ALA B 1 10 ? -7.234 -4.23 -4.637 1 89.75 10 ALA B N 1
ATOM 1257 C CA . ALA B 1 10 ? -7.594 -5.355 -5.496 1 89.75 10 ALA B CA 1
ATOM 1258 C C . ALA B 1 10 ? -8.531 -6.32 -4.773 1 89.75 10 ALA B C 1
ATOM 1260 O O . ALA B 1 10 ? -8.852 -6.117 -3.602 1 89.75 10 ALA B O 1
ATOM 1261 N N . ARG B 1 11 ? -9.023 -7.234 -5.562 1 90.12 11 A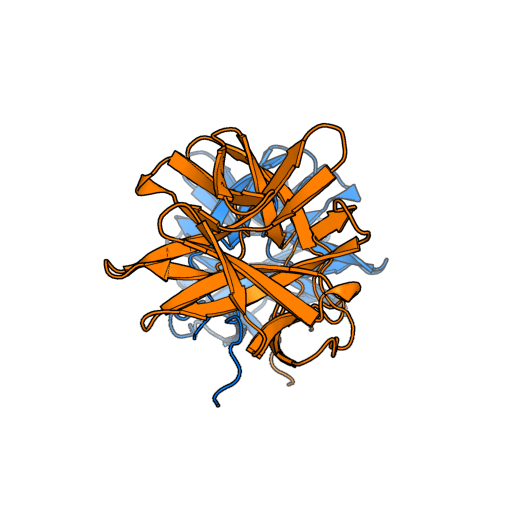RG B N 1
ATOM 1262 C CA . ARG B 1 11 ? -9.852 -8.305 -5.016 1 90.12 11 ARG B CA 1
ATOM 1263 C C . ARG B 1 11 ? -9.57 -9.625 -5.719 1 90.12 11 ARG B C 1
ATOM 1265 O O . ARG B 1 11 ? -9.203 -9.648 -6.898 1 90.12 11 ARG B O 1
ATOM 1272 N N . TRP B 1 12 ? -9.781 -10.68 -5.02 1 93.75 12 TRP B N 1
ATOM 1273 C CA . TRP B 1 12 ? -9.656 -12.016 -5.582 1 93.75 12 TRP B CA 1
ATOM 1274 C C . TRP B 1 12 ? -11 -12.531 -6.078 1 93.75 12 TRP B C 1
ATOM 1276 O O . TRP B 1 12 ? -11.969 -12.586 -5.316 1 93.75 12 TRP B O 1
ATOM 1286 N N . VAL B 1 13 ? -11.008 -12.898 -7.328 1 93.25 13 VAL B N 1
ATOM 1287 C CA . VAL B 1 13 ? -12.25 -13.32 -7.965 1 93.25 13 VAL B CA 1
ATOM 1288 C C . VAL B 1 13 ? -12.172 -14.805 -8.328 1 93.25 13 VAL B C 1
ATOM 1290 O O . VAL B 1 13 ? -11.227 -15.227 -9 1 93.25 13 VAL B O 1
ATOM 1293 N N . PRO B 1 14 ? -13.18 -15.555 -7.902 1 93.5 14 PRO B N 1
ATOM 1294 C CA . PRO B 1 14 ? -13.164 -16.969 -8.297 1 93.5 14 PRO B CA 1
ATOM 1295 C C . PRO B 1 14 ? -13.25 -17.156 -9.812 1 93.5 14 PRO B C 1
ATOM 1297 O O . PRO B 1 14 ? -13.953 -16.406 -10.492 1 93.5 14 PRO B O 1
ATOM 1300 N N . ALA B 1 15 ? -12.422 -18.141 -10.258 1 93 15 ALA B N 1
ATOM 1301 C CA . ALA B 1 15 ? -12.406 -18.438 -11.688 1 93 15 ALA B CA 1
ATOM 1302 C C . ALA B 1 15 ? -12.195 -19.922 -11.93 1 93 15 ALA B C 1
ATOM 1304 O O . ALA B 1 15 ? -11.734 -20.641 -11.047 1 93 15 ALA B O 1
ATOM 1305 N N . LYS B 1 16 ? -12.727 -20.344 -13.102 1 90.25 16 LYS B N 1
ATOM 1306 C CA . LYS B 1 16 ? -12.531 -21.719 -13.562 1 90.25 16 LYS B CA 1
ATOM 1307 C C . LYS B 1 16 ? -12.539 -21.781 -15.086 1 90.25 16 LYS B C 1
ATOM 1309 O O . LYS B 1 16 ? -13.109 -20.922 -15.75 1 90.25 16 LYS B O 1
ATOM 1314 N N . SER B 1 17 ? -11.828 -22.781 -15.609 1 80.38 17 SER B N 1
ATOM 1315 C CA . SER B 1 17 ? -11.898 -23.172 -17.016 1 80.38 17 SER B CA 1
ATOM 1316 C C . SER B 1 17 ? -11.609 -22 -17.938 1 80.38 17 SER B C 1
ATOM 1318 O O . SER B 1 17 ? -12.25 -21.828 -18.984 1 80.38 17 SER B O 1
ATOM 1320 N N . GLY B 1 18 ? -10.852 -21.125 -17.547 1 73 18 GLY B N 1
ATOM 1321 C CA . GLY B 1 18 ? -10.414 -20.062 -18.438 1 73 18 GLY B CA 1
ATOM 1322 C C . GLY B 1 18 ? -11.188 -18.781 -18.266 1 73 18 GLY B C 1
ATOM 1323 O O . GLY B 1 18 ? -10.914 -17.781 -18.938 1 73 18 GLY B O 1
ATOM 1324 N N . TYR B 1 19 ? -12.094 -18.719 -17.312 1 76.56 19 TYR B N 1
ATOM 1325 C CA . TYR B 1 19 ? -12.789 -17.469 -17.031 1 76.56 19 TYR B CA 1
ATOM 1326 C C . TYR B 1 19 ? -11.844 -16.453 -16.391 1 76.56 19 TYR B C 1
ATOM 1328 O O . TYR B 1 19 ? -10.977 -16.828 -15.594 1 76.56 19 TYR B O 1
ATOM 1336 N N . PHE B 1 20 ? -11.945 -15.172 -16.938 1 81.06 20 PHE B N 1
ATOM 1337 C CA . PHE B 1 20 ? -11.188 -14.055 -16.391 1 81.06 20 PHE B CA 1
ATOM 1338 C C . PHE B 1 20 ? -12.125 -12.969 -15.875 1 81.06 20 PHE B C 1
ATOM 1340 O O . PHE B 1 20 ? -13.117 -12.641 -16.531 1 81.06 20 PHE B O 1
ATOM 1347 N N . PRO B 1 21 ? -11.836 -12.555 -14.641 1 84.62 21 PRO B N 1
ATOM 1348 C CA . PRO B 1 21 ? -12.547 -11.344 -14.211 1 84.62 21 PRO B CA 1
ATOM 1349 C C . PRO B 1 21 ? -12.242 -10.133 -15.094 1 84.62 21 PRO B C 1
ATOM 1351 O O . PRO B 1 21 ? -11.352 -10.203 -15.953 1 84.62 21 PRO B O 1
ATOM 1354 N N . ARG B 1 22 ? -13.086 -9.195 -14.82 1 86.44 22 ARG B N 1
ATOM 1355 C CA . ARG B 1 22 ? -12.75 -7.891 -15.383 1 86.44 22 ARG B CA 1
ATOM 1356 C C . ARG B 1 22 ? -11.5 -7.324 -14.727 1 86.44 22 ARG B C 1
ATOM 1358 O O . ARG B 1 22 ? -11.305 -7.453 -13.516 1 86.44 22 ARG B O 1
ATOM 1365 N N . HIS B 1 23 ? -10.539 -6.883 -15.453 1 91.94 23 HIS B N 1
ATOM 1366 C CA . HIS B 1 23 ? -9.328 -6.168 -15.062 1 91.94 23 HIS B CA 1
ATOM 1367 C C . HIS B 1 23 ? -8.359 -7.082 -14.32 1 91.94 23 HIS B C 1
ATOM 1369 O O . HIS B 1 23 ? -7.883 -6.742 -13.242 1 91.94 23 HIS B O 1
ATOM 1375 N N . PRO B 1 24 ? -8.172 -8.281 -14.914 1 94.88 24 PRO B N 1
ATOM 1376 C CA . PRO B 1 24 ? -7.184 -9.148 -14.266 1 94.88 24 PRO B CA 1
ATOM 1377 C C . PRO B 1 24 ? -5.797 -8.508 -14.188 1 94.88 24 PRO B C 1
ATOM 1379 O O . PRO B 1 24 ? -5.418 -7.734 -15.07 1 94.88 24 PRO B O 1
ATOM 1382 N N . VAL B 1 25 ? -5.102 -8.789 -13.094 1 95.69 25 VAL B N 1
ATOM 1383 C CA . VAL B 1 25 ? -3.756 -8.242 -12.953 1 95.69 25 VAL B CA 1
ATOM 1384 C C . VAL B 1 25 ? -2.764 -9.109 -13.727 1 95.69 25 VAL B C 1
ATOM 1386 O O . VAL B 1 25 ? -2.611 -10.297 -13.445 1 95.69 25 VAL B O 1
ATOM 1389 N N . SER B 1 26 ? -2.086 -8.492 -14.68 1 96.56 26 SER B N 1
ATOM 1390 C CA . SER B 1 26 ? -1.127 -9.18 -15.531 1 96.56 26 SER B CA 1
ATOM 1391 C C . SER B 1 26 ? 0.179 -9.453 -14.797 1 96.56 26 SER B C 1
ATOM 1393 O O . SER B 1 26 ? 0.685 -8.586 -14.078 1 96.56 26 SER B O 1
ATOM 1395 N N . GLY B 1 27 ? 0.666 -10.664 -14.984 1 97.62 27 GLY B N 1
ATOM 1396 C CA . GLY B 1 27 ? 2.02 -10.977 -14.555 1 97.62 27 GLY B CA 1
ATOM 1397 C C . GLY B 1 27 ? 3.064 -10.688 -15.617 1 97.62 27 GLY B C 1
ATOM 1398 O O . GLY B 1 27 ? 4.258 -10.617 -15.312 1 97.62 27 GLY B O 1
ATOM 1399 N N . GLY B 1 28 ? 2.619 -10.578 -16.766 1 97.44 28 GLY B N 1
ATOM 1400 C CA . GLY B 1 28 ? 3.51 -10.383 -17.891 1 97.44 28 GLY B CA 1
ATOM 1401 C C . GLY B 1 28 ? 3.412 -11.492 -18.922 1 97.44 28 GLY B C 1
ATOM 1402 O O . GLY B 1 28 ? 2.426 -12.227 -18.969 1 97.44 28 GLY B O 1
ATOM 1403 N N . GLU B 1 29 ? 4.398 -11.547 -19.812 1 97.44 29 GLU B N 1
ATOM 1404 C CA . GLU B 1 29 ? 4.438 -12.547 -20.875 1 97.44 29 GLU B CA 1
ATOM 1405 C C . GLU B 1 29 ? 5.066 -13.852 -20.391 1 97.44 29 GLU B C 1
ATOM 1407 O O . GLU B 1 29 ? 6.227 -13.867 -19.969 1 97.44 29 GLU B O 1
ATOM 1412 N N . GLY B 1 30 ? 4.238 -14.883 -20.438 1 95.69 30 GLY B N 1
ATOM 1413 C CA . GLY B 1 30 ? 4.754 -16.219 -20.141 1 95.69 30 GLY B CA 1
ATOM 1414 C C . GLY B 1 30 ? 5.125 -17 -2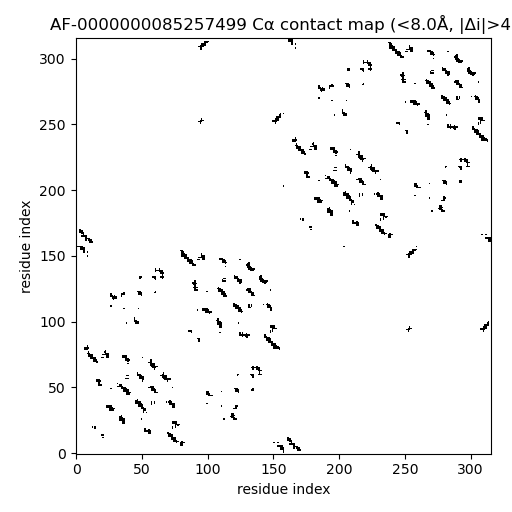1.375 1 95.69 30 GLY B C 1
ATOM 1415 O O . GLY B 1 30 ? 5.25 -16.438 -22.469 1 95.69 30 GLY B O 1
ATOM 1416 N N . PRO B 1 31 ? 5.355 -18.266 -21.125 1 90.56 31 PRO B N 1
ATOM 1417 C CA . PRO B 1 31 ? 5.77 -19.109 -22.234 1 90.56 31 PRO B CA 1
ATOM 1418 C C . PRO B 1 31 ? 4.684 -19.25 -23.312 1 90.56 31 PRO B C 1
ATOM 1420 O O . PRO B 1 31 ? 4.992 -19.344 -24.5 1 90.56 31 PRO B O 1
ATOM 1423 N N . ASP B 1 32 ? 3.443 -19.234 -22.922 1 91.62 32 ASP B N 1
ATOM 1424 C CA . ASP B 1 32 ? 2.344 -19.484 -23.844 1 91.62 32 ASP B CA 1
ATOM 1425 C C . ASP B 1 32 ? 1.476 -18.25 -24.016 1 91.62 32 ASP B C 1
ATOM 1427 O O . ASP B 1 32 ? 0.304 -18.344 -24.391 1 91.62 32 ASP B O 1
ATOM 1431 N N . GLY B 1 33 ? 2.053 -17.141 -23.688 1 94.75 33 GLY B N 1
ATOM 1432 C CA . GLY B 1 33 ? 1.291 -15.898 -23.75 1 94.75 33 GLY B CA 1
ATOM 1433 C C . GLY B 1 33 ? 1.199 -15.188 -22.422 1 94.75 33 GLY B C 1
ATOM 1434 O O . GLY B 1 33 ? 1.904 -15.539 -21.469 1 94.75 33 GLY B O 1
ATOM 1435 N N . GLU B 1 34 ? 0.334 -14.25 -22.375 1 96.12 34 GLU B N 1
ATOM 1436 C CA . GLU B 1 34 ? 0.184 -13.453 -21.172 1 96.12 34 GLU B CA 1
ATOM 1437 C C . GLU B 1 34 ? -0.343 -14.305 -20.016 1 96.12 34 GLU B C 1
ATOM 1439 O O . GLU B 1 34 ? -1.255 -15.109 -20.188 1 96.12 34 GLU B O 1
ATOM 1444 N N . VAL B 1 35 ? 0.294 -14.125 -18.922 1 97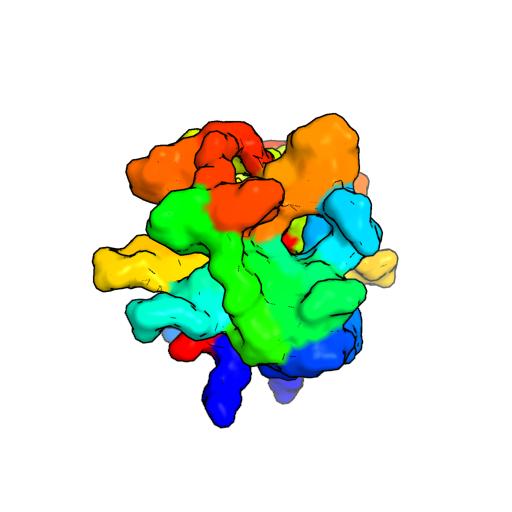.06 35 VAL B N 1
ATOM 1445 C CA . VAL B 1 35 ? -0.121 -14.844 -17.719 1 97.06 35 VAL B CA 1
ATOM 1446 C C . VAL B 1 35 ? -0.604 -13.852 -16.656 1 97.06 35 VAL B C 1
ATOM 1448 O O . VAL B 1 35 ? -0.353 -12.648 -16.766 1 97.06 35 VAL B O 1
ATOM 1451 N N . PHE B 1 36 ? -1.296 -14.383 -15.625 1 97.56 36 PHE B N 1
ATOM 1452 C CA . PHE B 1 36 ? -1.947 -13.508 -14.656 1 97.56 36 PHE B CA 1
ATOM 1453 C C . PHE B 1 36 ? -1.709 -14 -13.234 1 97.56 36 PHE B C 1
ATOM 1455 O O . PHE B 1 36 ? -1.338 -15.164 -13.023 1 97.56 36 PHE B O 1
ATOM 1462 N N . VAL B 1 37 ? -1.881 -13.094 -12.297 1 97.62 37 VAL B N 1
ATOM 1463 C CA . VAL B 1 37 ? -1.714 -13.406 -10.883 1 97.62 37 VAL B CA 1
ATOM 1464 C C . VAL B 1 37 ? -2.887 -14.25 -10.391 1 97.62 37 VAL B C 1
ATOM 1466 O O . VAL B 1 37 ? -4.047 -13.859 -10.539 1 97.62 37 VAL B O 1
ATOM 1469 N N . GLY B 1 38 ? -2.543 -15.352 -9.82 1 96.5 38 GLY B N 1
ATOM 1470 C CA . GLY B 1 38 ? -3.572 -16.266 -9.352 1 96.5 38 GLY B CA 1
ATOM 1471 C C . GLY B 1 38 ? -3.273 -16.844 -7.98 1 96.5 38 GLY B C 1
ATOM 1472 O O . GLY B 1 38 ? -2.18 -16.672 -7.445 1 96.5 38 GLY B O 1
ATOM 1473 N N . MET B 1 39 ? -4.254 -17.5 -7.5 1 96.25 39 MET B N 1
ATOM 1474 C CA . MET B 1 39 ? -4.207 -18.219 -6.23 1 96.25 39 MET B CA 1
ATOM 1475 C C . MET B 1 39 ? -5.137 -19.438 -6.258 1 96.25 39 MET B C 1
ATOM 1477 O O . MET B 1 39 ? -6.168 -19.406 -6.93 1 96.25 39 MET B O 1
ATOM 1481 N N . ALA B 1 40 ? -4.719 -20.438 -5.562 1 95.62 40 ALA B N 1
ATOM 1482 C CA . ALA B 1 40 ? -5.574 -21.625 -5.508 1 95.62 40 ALA B CA 1
ATOM 1483 C C . ALA B 1 40 ? -5.453 -22.328 -4.16 1 95.62 40 ALA B C 1
ATOM 1485 O O . ALA B 1 40 ? -4.422 -22.219 -3.488 1 95.62 40 ALA B O 1
ATOM 1486 N N . HIS B 1 41 ? -6.551 -23.016 -3.824 1 94 41 HIS B N 1
ATOM 1487 C CA . HIS B 1 41 ? -6.543 -23.828 -2.621 1 94 41 HIS B CA 1
ATOM 1488 C C . HIS B 1 41 ? -5.738 -25.109 -2.834 1 94 41 HIS B C 1
ATOM 1490 O O . HIS B 1 41 ? -5.895 -25.781 -3.854 1 94 41 HIS B O 1
ATOM 1496 N N . HIS B 1 42 ? -4.863 -25.344 -1.883 1 94.62 42 HIS B N 1
ATOM 1497 C CA . HIS B 1 42 ? -4.074 -26.562 -1.906 1 94.62 42 HIS B CA 1
ATOM 1498 C C . HIS B 1 42 ? -3.664 -26.984 -0.499 1 94.62 42 HIS B C 1
ATOM 1500 O O . HIS B 1 42 ? -3.033 -26.219 0.225 1 94.62 42 HIS B O 1
ATOM 1506 N N . GLU B 1 43 ? -4.125 -28.172 -0.103 1 92.19 43 GLU B N 1
ATOM 1507 C CA . GLU B 1 43 ? -3.787 -28.766 1.191 1 92.19 43 GLU B CA 1
ATOM 1508 C C . GLU B 1 43 ? -4.133 -27.812 2.334 1 92.19 43 GLU B C 1
ATOM 1510 O O . GLU B 1 43 ? -3.307 -27.562 3.217 1 92.19 43 GLU B O 1
ATOM 1515 N N . GLY B 1 44 ? -5.219 -27.125 2.215 1 88.25 44 GLY B N 1
ATOM 1516 C CA . GLY B 1 44 ? -5.77 -26.328 3.307 1 88.25 44 GLY B CA 1
ATOM 1517 C C . GLY B 1 44 ? -5.281 -24.891 3.309 1 88.25 44 GLY B C 1
ATOM 1518 O O . GLY B 1 44 ? -5.598 -24.125 4.219 1 88.25 44 GLY B O 1
ATOM 1519 N N . ALA B 1 45 ? -4.488 -24.625 2.305 1 89.69 45 ALA B N 1
ATOM 1520 C CA . ALA B 1 45 ? -3.961 -23.266 2.234 1 89.69 45 ALA B CA 1
ATOM 1521 C C . ALA B 1 45 ? -4.246 -22.625 0.875 1 89.69 45 ALA B C 1
ATOM 1523 O O . ALA B 1 45 ? -4.527 -23.344 -0.097 1 89.69 45 ALA B O 1
ATOM 1524 N N . TYR B 1 46 ? -4.281 -21.359 0.875 1 92.56 46 TYR B N 1
ATOM 1525 C CA . TYR B 1 46 ? -4.266 -20.625 -0.388 1 92.56 46 TYR B CA 1
ATOM 1526 C C . TYR B 1 46 ? -2.836 -20.359 -0.842 1 92.56 46 TYR B C 1
ATOM 1528 O O . TYR B 1 46 ? -2.039 -19.781 -0.095 1 92.56 46 TYR B O 1
ATOM 1536 N N . VAL B 1 47 ? -2.564 -20.812 -2.035 1 95.44 47 VAL B N 1
ATOM 1537 C CA . VAL B 1 47 ? -1.206 -20.719 -2.559 1 95.44 47 VAL B CA 1
ATOM 1538 C C . VAL B 1 47 ? -1.194 -19.828 -3.803 1 95.44 47 VAL B C 1
ATOM 1540 O O . VAL B 1 47 ? -1.99 -20.031 -4.723 1 95.44 47 VAL B O 1
ATOM 1543 N N . LEU B 1 48 ? -0.336 -18.906 -3.773 1 97.25 48 LEU B N 1
ATOM 1544 C CA . LEU B 1 48 ? -0.166 -18 -4.906 1 97.25 48 LEU B CA 1
ATOM 1545 C C . LEU B 1 48 ? 0.442 -18.734 -6.098 1 97.25 48 LEU B C 1
ATOM 1547 O O . LEU B 1 48 ? 1.308 -19.609 -5.926 1 97.25 48 LEU B O 1
ATOM 1551 N N . GLY B 1 49 ? -0.044 -18.266 -7.289 1 97.88 49 GLY B N 1
ATOM 1552 C CA . GLY B 1 49 ? 0.476 -18.891 -8.5 1 97.88 49 GLY B CA 1
ATOM 1553 C C . GLY B 1 49 ? 0.169 -18.078 -9.758 1 97.88 49 GLY B C 1
ATOM 1554 O O . GLY B 1 49 ? -0.044 -16.875 -9.688 1 97.88 49 GLY B O 1
ATOM 1555 N N . MET B 1 50 ? 0.3 -18.812 -10.836 1 97.88 50 MET B N 1
ATOM 1556 C CA . MET B 1 50 ? 0.259 -18.203 -12.164 1 97.88 50 MET B CA 1
ATOM 1557 C C . MET B 1 50 ? -0.887 -18.781 -12.984 1 97.88 50 MET B C 1
ATOM 1559 O O . MET B 1 50 ? -0.931 -19.984 -13.234 1 97.88 50 MET B O 1
ATOM 1563 N N . VAL B 1 51 ? -1.784 -17.891 -13.422 1 97 51 VAL B N 1
ATOM 1564 C CA . VAL B 1 51 ? -2.887 -18.312 -14.281 1 97 51 VAL B CA 1
ATOM 1565 C C . VAL B 1 51 ? -2.445 -18.266 -15.742 1 97 51 VAL B C 1
ATOM 1567 O O . VAL B 1 51 ? -1.896 -17.266 -16.203 1 97 51 VAL B O 1
ATOM 1570 N N . VAL B 1 52 ? -2.652 -19.344 -16.391 1 96.25 52 VAL B N 1
ATOM 1571 C CA . VAL B 1 52 ? -2.418 -19.453 -17.828 1 96.25 52 VAL B CA 1
ATOM 1572 C C . VAL B 1 52 ? -3.746 -19.656 -18.547 1 96.25 52 VAL B C 1
ATOM 1574 O O . VAL B 1 52 ? -4.262 -20.781 -18.625 1 96.25 52 VAL B O 1
ATOM 1577 N N . PRO B 1 53 ? -4.219 -18.609 -19.125 1 93.19 53 PRO B N 1
ATOM 1578 C CA . PRO B 1 53 ? -5.578 -18.656 -19.672 1 93.19 53 PRO B CA 1
ATOM 1579 C C . PRO B 1 53 ? -5.766 -19.797 -20.672 1 93.19 53 PRO B C 1
ATOM 1581 O O . PRO B 1 53 ? -6.742 -20.547 -20.594 1 93.19 53 PRO B O 1
ATOM 1584 N N . ASP B 1 54 ? -4.883 -20 -21.562 1 91.81 54 ASP B N 1
ATOM 1585 C CA . ASP B 1 54 ? -5.02 -20.984 -22.625 1 91.81 54 ASP B CA 1
ATOM 1586 C C . ASP B 1 54 ? -5.102 -22.391 -22.062 1 91.81 54 ASP B C 1
ATOM 1588 O O . ASP B 1 54 ? -5.648 -23.297 -22.703 1 91.81 54 ASP B O 1
ATOM 1592 N N . HIS B 1 55 ? -4.508 -22.547 -20.891 1 94.12 55 HIS B N 1
ATOM 1593 C CA . HIS B 1 55 ? -4.516 -23.875 -20.266 1 94.12 55 HIS B CA 1
ATOM 1594 C C . HIS B 1 55 ? -5.723 -24.047 -19.344 1 94.12 55 HIS B C 1
ATOM 1596 O O . HIS B 1 55 ? -6.008 -25.156 -18.891 1 94.12 55 HIS B O 1
ATOM 1602 N N . GLY B 1 56 ? -6.398 -22.938 -18.984 1 93.56 56 GLY B N 1
ATOM 1603 C CA . GLY B 1 56 ? -7.547 -23 -18.094 1 93.56 56 GLY B CA 1
ATOM 1604 C C . GLY B 1 56 ? -7.184 -23.391 -16.688 1 93.56 56 GLY B C 1
ATOM 1605 O O . GLY B 1 56 ? -7.969 -24.047 -15.992 1 93.56 56 GLY B O 1
ATOM 1606 N N . CYS B 1 57 ? -5.91 -23.109 -16.312 1 95.06 57 CYS B N 1
ATOM 1607 C CA . CYS B 1 57 ? -5.426 -23.531 -15 1 95.06 57 CYS B CA 1
ATOM 1608 C C . CYS B 1 57 ? -4.609 -22.422 -14.352 1 95.06 57 CYS B C 1
ATOM 1610 O O . CYS B 1 57 ? -4.129 -21.516 -15.031 1 95.06 57 CYS B O 1
ATOM 1612 N N . CYS B 1 58 ? -4.578 -22.5 -13.062 1 96.75 58 CYS B N 1
ATOM 1613 C CA . CYS B 1 58 ? -3.576 -21.812 -12.258 1 96.75 58 CYS B CA 1
ATOM 1614 C C . CYS B 1 58 ? -2.498 -22.781 -11.781 1 96.75 58 CYS B C 1
ATOM 1616 O O . CYS B 1 58 ? -2.799 -23.766 -11.094 1 96.75 58 CYS B O 1
ATOM 1618 N N . TYR B 1 59 ? -1.279 -22.531 -12.172 1 97.81 59 TYR B N 1
ATOM 1619 C CA . TYR B 1 59 ? -0.166 -23.328 -11.688 1 97.81 59 TYR B CA 1
ATOM 1620 C C . TYR B 1 59 ? 0.393 -22.766 -10.391 1 97.81 59 TYR B C 1
ATOM 1622 O O . TYR B 1 59 ? 0.805 -21.594 -10.344 1 97.81 59 TYR B O 1
ATOM 1630 N N . ILE B 1 60 ? 0.439 -23.547 -9.32 1 98.12 60 ILE B N 1
ATOM 1631 C CA . ILE B 1 60 ? 0.998 -23.094 -8.055 1 98.12 60 ILE B CA 1
ATOM 1632 C C . ILE B 1 60 ? 2.305 -23.828 -7.77 1 98.12 60 ILE B C 1
ATOM 1634 O O . ILE B 1 60 ? 2.434 -25.016 -8.078 1 98.12 60 ILE B O 1
ATOM 1638 N N . PRO B 1 61 ? 3.291 -23.094 -7.316 1 98.12 61 PRO B N 1
ATOM 1639 C CA . PRO B 1 61 ? 4.496 -23.781 -6.836 1 98.12 61 PRO B CA 1
ATOM 1640 C C . PRO B 1 61 ? 4.305 -24.406 -5.457 1 98.12 61 PRO B C 1
ATOM 1642 O O . PRO B 1 61 ? 4.02 -23.703 -4.488 1 98.12 61 PRO B O 1
ATOM 1645 N N . TYR B 1 62 ? 4.477 -25.641 -5.371 1 97.19 62 TYR B N 1
ATOM 1646 C CA . TYR B 1 62 ? 4.258 -26.328 -4.105 1 97.19 62 TYR B CA 1
ATOM 1647 C C . TYR B 1 62 ? 4.941 -27.688 -4.098 1 97.19 62 TYR B C 1
ATOM 1649 O O . TYR B 1 62 ? 4.77 -28.484 -5.023 1 97.19 62 TYR B O 1
ATOM 1657 N N . GLY B 1 63 ? 5.738 -27.828 -3.061 1 96 63 GLY B N 1
ATOM 1658 C CA . GLY B 1 63 ? 6.359 -29.125 -2.865 1 96 63 GLY B CA 1
ATOM 1659 C C . GLY B 1 63 ? 7.332 -29.5 -3.967 1 96 63 GLY B C 1
ATOM 1660 O O . GLY B 1 63 ? 7.5 -30.672 -4.289 1 96 63 GLY B O 1
ATOM 1661 N N . GLY B 1 64 ? 7.828 -28.625 -4.586 1 97.69 64 GLY B N 1
ATOM 1662 C CA . GLY B 1 64 ? 8.828 -28.891 -5.613 1 97.69 64 GLY B CA 1
ATOM 1663 C C . GLY B 1 64 ? 8.234 -28.984 -7.008 1 97.69 64 GLY B C 1
ATOM 1664 O O . GLY B 1 64 ? 8.969 -29.094 -7.992 1 97.69 64 GLY B O 1
ATOM 1665 N N . ASP B 1 65 ? 6.902 -28.859 -7.059 1 98.19 65 ASP B N 1
ATOM 1666 C CA . ASP B 1 65 ? 6.238 -29.031 -8.344 1 98.19 65 ASP B CA 1
ATOM 1667 C C . ASP B 1 65 ? 5.406 -27.797 -8.711 1 98.19 65 ASP B C 1
ATOM 1669 O O . ASP B 1 65 ? 5.078 -26.984 -7.844 1 98.19 65 ASP B O 1
ATOM 1673 N N . ALA B 1 66 ? 5.191 -27.672 -9.953 1 98.31 66 ALA B N 1
ATOM 1674 C CA . ALA B 1 66 ? 4.133 -26.797 -10.453 1 98.31 66 ALA B CA 1
ATOM 1675 C C . ALA B 1 66 ? 2.812 -27.547 -10.578 1 98.31 66 ALA B C 1
ATOM 1677 O O . ALA B 1 66 ? 2.654 -28.406 -11.453 1 98.31 66 ALA B O 1
ATOM 1678 N N . ILE B 1 67 ? 1.865 -27.25 -9.75 1 98.19 67 ILE B N 1
ATOM 1679 C CA . ILE B 1 67 ? 0.625 -28.016 -9.672 1 98.19 67 ILE B CA 1
ATOM 1680 C C . ILE B 1 67 ? -0.495 -27.266 -10.375 1 98.19 67 ILE B C 1
ATOM 1682 O O . ILE B 1 67 ? -0.829 -26.141 -9.984 1 98.19 67 ILE B O 1
ATOM 1686 N N . PRO B 1 68 ? -1.064 -27.859 -11.398 1 97.25 68 PRO B N 1
ATOM 1687 C CA . PRO B 1 68 ? -2.193 -27.203 -12.062 1 97.25 68 PRO B CA 1
ATOM 1688 C C . PRO B 1 68 ? -3.488 -27.297 -11.258 1 97.25 68 PRO B C 1
ATOM 1690 O O . PRO B 1 68 ? -3.812 -28.359 -10.727 1 97.25 68 PRO B O 1
ATOM 1693 N N . LYS B 1 69 ? -4.164 -26.188 -11.07 1 96.88 69 LYS B N 1
ATOM 1694 C CA . LYS B 1 69 ? -5.461 -26.094 -10.406 1 96.88 69 LYS B CA 1
ATOM 1695 C C . LYS B 1 69 ? -6.527 -25.562 -11.359 1 96.88 69 LYS B C 1
ATOM 1697 O O . LYS B 1 69 ? -6.367 -24.484 -11.945 1 96.88 69 LYS B O 1
ATOM 1702 N N . SER B 1 70 ? -7.652 -26.25 -11.516 1 95.56 70 SER B N 1
ATOM 1703 C CA . SER B 1 70 ? -8.703 -25.859 -12.453 1 95.56 70 SER B CA 1
ATOM 1704 C C . SER B 1 70 ? -9.688 -24.891 -11.805 1 95.56 70 SER B C 1
ATOM 1706 O O . SER B 1 70 ? -10.477 -24.25 -12.492 1 95.56 70 SER B O 1
ATOM 1708 N N . GLU B 1 71 ? -9.742 -24.922 -10.453 1 95.5 71 GLU B N 1
ATOM 1709 C CA . GLU B 1 71 ? -10.461 -23.906 -9.68 1 95.5 71 GLU B CA 1
ATOM 1710 C C . GLU B 1 71 ? -9.492 -22.984 -8.945 1 95.5 71 GLU B C 1
ATOM 1712 O O . GLU B 1 71 ? -8.633 -23.438 -8.195 1 95.5 71 GLU B O 1
ATOM 1717 N N . TYR B 1 72 ? -9.602 -21.797 -9.266 1 95.44 72 TYR B N 1
ATOM 1718 C CA . TYR B 1 72 ? -8.633 -20.844 -8.734 1 95.44 72 TYR B CA 1
ATOM 1719 C C . TYR B 1 72 ? -9.25 -19.453 -8.602 1 95.44 72 TYR B C 1
ATOM 1721 O O . TYR B 1 72 ? -10.453 -19.281 -8.805 1 95.44 72 TYR B O 1
ATOM 1729 N N . PHE B 1 73 ? -8.461 -18.562 -8.102 1 95.38 73 PHE B N 1
ATOM 1730 C CA . PHE B 1 73 ? -8.789 -17.141 -8.023 1 95.38 73 PHE B CA 1
ATOM 1731 C C . PHE B 1 73 ? -7.852 -16.328 -8.906 1 95.38 73 PHE B C 1
ATOM 1733 O O . PHE B 1 73 ? -6.672 -16.656 -9.039 1 95.38 73 PHE B O 1
ATOM 1740 N N . VAL B 1 74 ? -8.414 -15.258 -9.453 1 96.12 74 VAL B N 1
ATOM 1741 C CA . VAL B 1 74 ? -7.629 -14.289 -10.219 1 96.12 74 VAL B CA 1
ATOM 1742 C C . VAL B 1 74 ? -7.664 -12.93 -9.523 1 96.12 74 VAL B C 1
ATOM 1744 O O . VAL B 1 74 ? -8.719 -12.492 -9.062 1 96.12 74 VAL B O 1
ATOM 1747 N N . LEU B 1 75 ? -6.5 -12.359 -9.367 1 95.38 75 LEU B N 1
ATOM 1748 C CA . LEU B 1 75 ? -6.453 -11.016 -8.805 1 95.38 75 LEU B CA 1
ATOM 1749 C C . LEU B 1 75 ? -7.02 -10 -9.789 1 95.38 75 LEU B C 1
ATOM 1751 O O . LEU B 1 75 ? -6.645 -9.992 -10.969 1 95.38 75 LEU B O 1
ATOM 1755 N N . SER B 1 76 ? -7.914 -9.18 -9.32 1 94 76 SER B N 1
ATOM 1756 C CA . SER B 1 76 ? -8.539 -8.141 -10.133 1 94 76 SER B CA 1
ATOM 1757 C C . SER B 1 76 ? -8.344 -6.758 -9.516 1 94 76 SER B C 1
ATOM 1759 O O . SER B 1 76 ? -8.547 -6.578 -8.312 1 94 76 SER B O 1
ATOM 1761 N N . ASN B 1 77 ? -7.879 -5.844 -10.273 1 91.75 77 ASN B N 1
ATOM 1762 C CA . ASN B 1 77 ? -7.695 -4.453 -9.875 1 91.75 77 ASN B CA 1
ATOM 1763 C C . ASN B 1 77 ? -8.523 -3.508 -10.734 1 91.75 77 ASN B C 1
ATOM 1765 O O . ASN B 1 77 ? -8.164 -3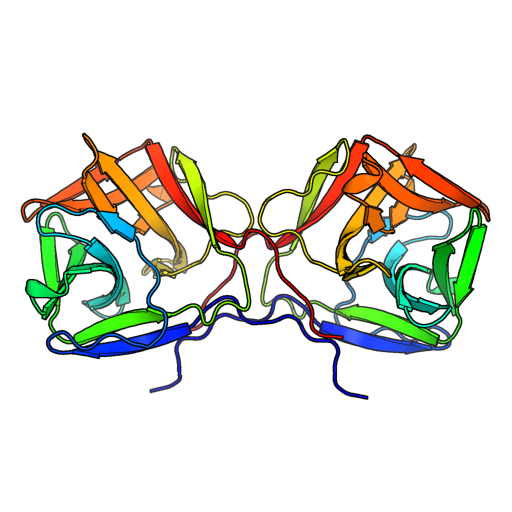.238 -11.883 1 91.75 77 ASN B O 1
ATOM 1769 N N . PRO B 1 78 ? -9.648 -2.984 -10.328 1 77.88 78 PRO B N 1
ATOM 1770 C CA . PRO B 1 78 ? -10.516 -2.135 -11.148 1 77.88 78 PRO B CA 1
ATOM 1771 C C . PRO B 1 78 ? -9.93 -0.743 -11.383 1 77.88 78 PRO B C 1
ATOM 1773 O O . PRO B 1 78 ? -10.633 0.151 -11.859 1 77.88 78 PRO B O 1
ATOM 1776 N N . GLY B 1 79 ? -8.711 -0.551 -11.211 1 73.19 79 GLY B N 1
ATOM 1777 C CA . GLY B 1 79 ? -8.062 0.69 -11.602 1 73.19 79 GLY B CA 1
ATOM 1778 C C . GLY B 1 79 ? -8.094 1.748 -10.516 1 73.19 79 GLY B C 1
ATOM 1779 O O . GLY B 1 79 ? -7.672 2.885 -10.734 1 73.19 79 GLY B O 1
ATOM 1780 N N . SER B 1 80 ? -8.516 1.409 -9.422 1 72.5 80 SER B N 1
ATOM 1781 C CA . SER B 1 80 ? -8.625 2.393 -8.344 1 72.5 80 SER B CA 1
ATOM 1782 C C . SER B 1 80 ? -7.273 2.668 -7.703 1 72.5 80 SER B C 1
ATOM 1784 O O . SER B 1 80 ? -7.059 3.736 -7.129 1 72.5 80 SER B O 1
ATOM 1786 N N . VAL B 1 81 ? -6.441 1.723 -7.855 1 84.94 81 VAL B N 1
ATOM 1787 C CA . VAL B 1 81 ? -5.098 1.836 -7.293 1 84.94 81 VAL B CA 1
ATOM 1788 C C . VAL B 1 81 ? -4.066 1.376 -8.32 1 84.94 81 VAL B C 1
ATOM 1790 O O . VAL B 1 81 ? -4.266 0.363 -9 1 84.94 81 VAL B O 1
ATOM 1793 N N . THR B 1 82 ? -3.123 2.133 -8.492 1 89.94 82 THR B N 1
ATOM 1794 C CA . THR B 1 82 ? -2.043 1.751 -9.398 1 89.94 82 THR B CA 1
ATOM 1795 C C . THR B 1 82 ? -1.137 0.711 -8.75 1 89.94 82 THR B C 1
ATOM 1797 O O . THR B 1 82 ? -0.658 0.91 -7.629 1 89.94 82 THR B O 1
ATOM 1800 N N . LEU B 1 83 ? -0.963 -0.368 -9.484 1 94.31 83 LEU B N 1
ATOM 1801 C CA . LEU B 1 83 ? -0.063 -1.423 -9.031 1 94.31 83 LEU B CA 1
ATOM 1802 C C . LEU B 1 83 ? 1.234 -1.413 -9.836 1 94.31 83 LEU B C 1
ATOM 1804 O O . LEU B 1 83 ? 1.236 -1.059 -11.016 1 94.31 83 LEU B O 1
ATOM 1808 N N . SER B 1 84 ? 2.277 -1.784 -9.188 1 94 84 SER B N 1
ATOM 1809 C CA . SER B 1 84 ? 3.568 -1.876 -9.859 1 94 84 SER B CA 1
ATOM 1810 C C . SER B 1 84 ? 4.367 -3.076 -9.359 1 94 84 SER B C 1
ATOM 1812 O O . SER B 1 84 ? 4.199 -3.51 -8.219 1 94 84 SER B O 1
ATOM 1814 N N . TRP B 1 85 ? 5.176 -3.615 -10.273 1 96.69 85 TRP B N 1
ATOM 1815 C CA . TRP B 1 85 ? 6.156 -4.629 -9.898 1 96.69 85 TRP B CA 1
ATOM 1816 C C . TRP B 1 85 ? 7.465 -3.98 -9.453 1 96.69 85 TRP B C 1
ATOM 1818 O O . TRP B 1 85 ? 8.141 -3.328 -10.258 1 96.69 85 TRP B O 1
ATOM 1828 N N . GLU B 1 86 ? 7.758 -4.152 -8.156 1 96 86 GLU B N 1
ATOM 1829 C CA . GLU B 1 86 ? 8.945 -3.537 -7.57 1 96 86 GLU B CA 1
ATOM 1830 C C . GLU B 1 86 ? 10.031 -4.574 -7.297 1 96 86 GLU B C 1
ATOM 1832 O O . GLU B 1 86 ? 9.727 -5.695 -6.883 1 96 86 GLU B O 1
ATOM 1837 N N . PRO B 1 87 ? 11.289 -4.172 -7.445 1 96.75 87 PRO B N 1
ATOM 1838 C CA . PRO B 1 87 ? 12.359 -5.137 -7.188 1 96.75 87 PRO B CA 1
ATOM 1839 C C . PRO B 1 87 ? 12.398 -5.605 -5.734 1 96.75 87 PRO B C 1
ATOM 1841 O O . PRO B 1 87 ? 12.133 -4.816 -4.824 1 96.75 87 PRO B O 1
ATOM 1844 N N . GLY B 1 88 ? 12.641 -6.867 -5.543 1 97 88 GLY B N 1
ATOM 1845 C CA . GLY B 1 88 ? 12.898 -7.504 -4.262 1 97 88 GLY B CA 1
ATOM 1846 C C . GLY B 1 88 ? 13.961 -8.578 -4.328 1 97 88 GLY B C 1
ATOM 1847 O O . GLY B 1 88 ? 14.367 -8.992 -5.418 1 97 88 GLY B O 1
ATOM 1848 N N . SER B 1 89 ? 14.477 -8.906 -3.152 1 98.44 89 SER B N 1
ATOM 1849 C CA . SER B 1 89 ? 15.484 -9.961 -3.096 1 98.44 89 SER B CA 1
ATOM 1850 C C . SER B 1 89 ? 15.578 -10.555 -1.695 1 98.44 89 SER B C 1
ATOM 1852 O O . SER B 1 89 ? 15.172 -9.93 -0.717 1 98.44 89 SER B O 1
ATOM 1854 N N . MET B 1 90 ? 15.984 -11.758 -1.625 1 98.5 90 MET B N 1
ATOM 1855 C CA . MET B 1 90 ? 16.359 -12.438 -0.386 1 98.5 90 MET B CA 1
ATOM 1856 C C . MET B 1 90 ? 15.18 -12.469 0.584 1 98.5 90 MET B C 1
ATOM 1858 O O . MET B 1 90 ? 15.352 -12.273 1.787 1 98.5 90 MET B O 1
ATOM 1862 N N . GLY B 1 91 ? 14.062 -12.586 0.034 1 97.56 91 GLY B N 1
ATOM 1863 C CA . GLY B 1 91 ? 12.875 -12.758 0.856 1 97.56 91 GLY B CA 1
ATOM 1864 C C . GLY B 1 91 ? 12.242 -11.438 1.276 1 97.56 91 GLY B C 1
ATOM 1865 O O . GLY B 1 91 ? 11.188 -11.43 1.911 1 97.56 91 GLY B O 1
ATOM 1866 N N . LYS B 1 92 ? 12.828 -10.383 0.916 1 95.81 92 LYS B N 1
ATOM 1867 C CA . LYS B 1 92 ? 12.312 -9.078 1.318 1 95.81 92 LYS B CA 1
ATOM 1868 C C . LYS B 1 92 ? 11.242 -8.586 0.351 1 95.81 92 LYS B C 1
ATOM 1870 O O . LYS B 1 92 ? 11.305 -8.859 -0.849 1 95.81 92 LYS B O 1
ATOM 1875 N N . ALA B 1 93 ? 10.281 -7.934 0.891 1 95 93 ALA B N 1
ATOM 1876 C CA . ALA B 1 93 ? 9.242 -7.262 0.119 1 95 93 ALA B CA 1
ATOM 1877 C C . ALA B 1 93 ? 9.227 -5.762 0.405 1 95 93 ALA B C 1
ATOM 1879 O O . ALA B 1 93 ? 9.305 -5.344 1.562 1 95 93 ALA B O 1
ATOM 1880 N N . PRO B 1 94 ? 9.18 -4.941 -0.604 1 93.62 94 PRO B N 1
ATOM 1881 C CA . PRO B 1 94 ? 9.094 -3.494 -0.403 1 93.62 94 PRO B CA 1
ATOM 1882 C C . PRO B 1 94 ? 7.77 -3.057 0.213 1 93.62 94 PRO B C 1
ATOM 1884 O O . PRO B 1 94 ? 6.824 -3.848 0.281 1 93.62 94 PRO B O 1
ATOM 1887 N N . SER B 1 95 ? 7.73 -1.78 0.636 1 92 95 SER B N 1
ATOM 1888 C CA . SER B 1 95 ? 6.469 -1.213 1.097 1 92 95 SER B CA 1
ATOM 1889 C C . SER B 1 95 ? 5.398 -1.294 0.013 1 92 95 SER B C 1
ATOM 1891 O O . SER B 1 95 ? 5.699 -1.184 -1.177 1 92 95 SER B O 1
ATOM 1893 N N . GLY B 1 96 ? 4.199 -1.539 0.519 1 93.69 96 GLY B N 1
ATOM 1894 C CA . GLY B 1 96 ? 3.082 -1.59 -0.412 1 93.69 96 GLY B CA 1
ATOM 1895 C C . GLY B 1 96 ? 2.852 -2.973 -0.992 1 93.69 96 GLY B C 1
ATOM 1896 O O . GLY B 1 96 ? 1.936 -3.17 -1.793 1 93.69 96 GLY B O 1
ATOM 1897 N N . ALA B 1 97 ? 3.686 -3.918 -0.602 1 95.25 97 ALA B N 1
ATOM 1898 C CA . ALA B 1 97 ? 3.574 -5.273 -1.142 1 95.25 97 ALA B CA 1
ATOM 1899 C C . ALA B 1 97 ? 2.199 -5.867 -0.848 1 95.25 97 ALA B C 1
ATOM 1901 O O . ALA B 1 97 ? 1.674 -5.715 0.258 1 95.25 97 ALA B O 1
ATOM 1902 N N . LEU B 1 98 ? 1.702 -6.531 -1.83 1 95.06 98 LEU B N 1
ATOM 1903 C CA . LEU B 1 98 ? 0.417 -7.203 -1.659 1 95.06 98 LEU B CA 1
ATOM 1904 C C . LEU B 1 98 ? 0.608 -8.617 -1.126 1 95.06 98 LEU B C 1
ATOM 1906 O O . LEU B 1 98 ? 1.33 -9.422 -1.725 1 95.06 98 LEU B O 1
ATOM 1910 N N . GLN B 1 99 ? -0.009 -8.828 -0.037 1 93.25 99 GLN B N 1
ATOM 1911 C CA . GLN B 1 99 ? -0.03 -10.172 0.523 1 93.25 99 GLN B CA 1
ATOM 1912 C C . GLN B 1 99 ? -0.976 -11.078 -0.258 1 93.25 99 GLN B C 1
ATOM 1914 O O . GLN B 1 99 ? -2.016 -10.633 -0.745 1 93.25 99 GLN B O 1
ATOM 1919 N N . GLY B 1 100 ? -0.46 -12.359 -0.489 1 90.19 100 GLY B N 1
ATOM 1920 C CA . GLY B 1 100 ? -1.291 -13.367 -1.131 1 90.19 100 GLY B CA 1
ATOM 1921 C C . GLY B 1 100 ? -1.161 -14.734 -0.498 1 90.19 100 GLY B C 1
ATOM 1922 O O . GLY B 1 100 ? -1.032 -15.742 -1.201 1 90.19 100 GLY B O 1
ATOM 1923 N N . GLY B 1 101 ? -1.4 -14.961 0.749 1 85.12 101 GLY B N 1
ATOM 1924 C CA . GLY B 1 101 ? -1.365 -16.25 1.43 1 85.12 101 GLY B CA 1
ATOM 1925 C C . GLY B 1 101 ? -0.657 -16.188 2.771 1 85.12 101 GLY B C 1
ATOM 1926 O O . GLY B 1 101 ? -0.068 -15.172 3.127 1 85.12 101 GLY B O 1
ATOM 1927 N N . ILE B 1 102 ? -0.803 -17.25 3.471 1 87.94 102 ILE B N 1
ATOM 1928 C CA . ILE B 1 102 ? -0.175 -17.422 4.777 1 87.94 102 ILE B CA 1
ATOM 1929 C C . ILE B 1 102 ? 0.293 -18.859 4.945 1 87.94 102 ILE B C 1
ATOM 1931 O O . ILE B 1 102 ? -0.416 -19.797 4.57 1 87.94 102 ILE B O 1
ATOM 1935 N N . THR B 1 103 ? 1.499 -18.984 5.371 1 87.75 103 THR B N 1
ATOM 1936 C CA . THR B 1 103 ? 1.984 -20.328 5.625 1 87.75 103 THR B CA 1
ATOM 1937 C C . THR B 1 103 ? 1.273 -20.953 6.828 1 87.75 103 THR B C 1
ATOM 1939 O O . THR B 1 103 ? 0.517 -20.266 7.523 1 87.75 103 THR B O 1
ATOM 1942 N N . GLU B 1 104 ? 1.571 -22.234 6.992 1 84 104 GLU B N 1
ATOM 1943 C CA . GLU B 1 104 ? 1.014 -22.938 8.141 1 84 104 GLU B CA 1
ATOM 1944 C C . GLU B 1 104 ? 1.452 -22.297 9.453 1 84 104 GLU B C 1
ATOM 1946 O O . GLU B 1 104 ? 0.707 -22.297 10.438 1 84 104 GLU B O 1
ATOM 1951 N N . ASP B 1 105 ? 2.66 -21.672 9.477 1 87.12 105 ASP B N 1
ATOM 1952 C CA . ASP B 1 105 ? 3.209 -21.047 10.68 1 87.12 105 ASP B CA 1
ATOM 1953 C C . ASP B 1 105 ? 2.762 -19.594 10.805 1 87.12 105 ASP B C 1
ATOM 1955 O O . ASP B 1 105 ? 3.213 -18.875 11.703 1 87.12 105 ASP B O 1
ATOM 1959 N N . GLY B 1 106 ? 1.956 -19.141 9.898 1 87.25 106 GLY B N 1
ATOM 1960 C CA . GLY B 1 106 ? 1.364 -17.812 10.016 1 87.25 106 GLY B CA 1
ATOM 1961 C C . GLY B 1 106 ? 2.164 -16.734 9.312 1 87.25 106 GLY B C 1
ATOM 1962 O O . GLY B 1 106 ? 1.891 -15.547 9.477 1 87.25 106 GLY B O 1
ATOM 1963 N N . GLU B 1 107 ? 3.162 -17.141 8.594 1 90.94 107 GLU B N 1
ATOM 1964 C CA . GLU B 1 107 ? 3.965 -16.156 7.871 1 90.94 107 GLU B CA 1
ATOM 1965 C C . GLU B 1 107 ? 3.25 -15.672 6.609 1 90.94 107 GLU B C 1
ATOM 1967 O O . GLU B 1 107 ? 2.766 -16.484 5.82 1 90.94 107 GLU B O 1
ATOM 1972 N N . ALA B 1 108 ? 3.197 -14.375 6.488 1 91.75 108 ALA B N 1
ATOM 1973 C CA . ALA B 1 108 ? 2.592 -13.789 5.293 1 91.75 108 ALA B CA 1
ATOM 1974 C C . ALA B 1 108 ? 3.441 -14.07 4.055 1 91.75 108 ALA B C 1
ATOM 1976 O O . ALA B 1 108 ? 4.672 -13.992 4.109 1 91.75 108 ALA B O 1
ATOM 1977 N N . LEU B 1 109 ? 2.781 -14.414 3.002 1 95.81 109 LEU B N 1
ATOM 1978 C CA . LEU B 1 109 ? 3.416 -14.562 1.695 1 95.81 109 LEU B CA 1
ATOM 1979 C C . LEU B 1 109 ? 2.986 -13.438 0.757 1 95.81 109 LEU B C 1
ATOM 1981 O O . LEU B 1 109 ? 1.867 -12.93 0.859 1 95.81 109 LEU B O 1
ATOM 1985 N N . PHE B 1 110 ? 3.895 -13.07 -0.154 1 97.5 110 PHE B N 1
ATOM 1986 C CA . PHE B 1 110 ? 3.625 -11.93 -1.021 1 97.5 110 PHE B CA 1
ATOM 1987 C C . PHE B 1 110 ? 3.623 -12.352 -2.484 1 97.5 110 PHE B C 1
ATOM 1989 O O . PHE B 1 110 ? 4.25 -13.352 -2.85 1 97.5 110 PHE B O 1
ATOM 1996 N N . ILE B 1 111 ? 2.906 -11.602 -3.301 1 98.06 111 ILE B N 1
ATOM 1997 C CA . ILE B 1 111 ? 2.826 -11.867 -4.734 1 98.06 111 ILE B CA 1
ATOM 1998 C C . ILE B 1 111 ? 4.148 -11.5 -5.402 1 98.06 111 ILE B C 1
ATOM 2000 O O . ILE B 1 111 ? 4.574 -10.344 -5.344 1 98.06 111 ILE B O 1
ATOM 2004 N N . GLY B 1 112 ? 4.77 -12.438 -6.012 1 98.62 112 GLY B N 1
ATOM 2005 C CA . GLY B 1 112 ? 6.043 -12.227 -6.68 1 98.62 112 GLY B CA 1
ATOM 2006 C C . GLY B 1 112 ? 6.074 -12.781 -8.094 1 98.62 112 GLY B C 1
ATOM 2007 O O . GLY B 1 112 ? 5.254 -13.633 -8.453 1 98.62 112 GLY B O 1
ATOM 2008 N N . ARG B 1 113 ? 7.039 -12.297 -8.812 1 98.75 113 ARG B N 1
ATOM 2009 C CA . ARG B 1 113 ? 7.289 -12.859 -10.133 1 98.75 113 ARG B CA 1
ATOM 2010 C C . ARG B 1 113 ? 8.781 -12.844 -10.461 1 98.75 113 ARG B C 1
ATOM 2012 O O . ARG B 1 113 ? 9.555 -12.141 -9.812 1 98.75 113 ARG B O 1
ATOM 2019 N N . VAL B 1 114 ? 9.078 -13.672 -11.383 1 98.56 114 VAL B N 1
ATOM 2020 C CA . VAL B 1 114 ? 10.438 -13.734 -11.914 1 98.56 114 VAL B CA 1
ATOM 2021 C C . VAL B 1 114 ? 10.406 -13.648 -13.438 1 98.56 114 VAL B C 1
ATOM 2023 O O . VAL B 1 114 ? 9.461 -14.133 -14.07 1 98.56 114 VAL B O 1
ATOM 2026 N N . SER B 1 115 ? 11.328 -12.953 -13.938 1 96.12 115 SER B N 1
ATOM 2027 C CA . SER B 1 115 ? 11.508 -12.867 -15.383 1 96.12 115 SER B CA 1
ATOM 2028 C C . SER B 1 115 ? 12.844 -13.477 -15.812 1 96.12 115 SER B C 1
ATOM 2030 O O . SER B 1 115 ? 13.898 -13.055 -15.344 1 96.12 115 SER B O 1
ATOM 2032 N N . VAL B 1 116 ? 12.75 -14.5 -16.547 1 91.75 116 VAL B N 1
ATOM 2033 C CA . VAL B 1 116 ? 13.938 -15.125 -17.125 1 91.75 116 VAL B CA 1
ATOM 2034 C C . VAL B 1 116 ? 13.852 -15.078 -18.656 1 91.75 116 VAL B C 1
ATOM 2036 O O . VAL B 1 116 ? 12.953 -15.664 -19.25 1 91.75 116 VAL B O 1
ATOM 2039 N N . ASP B 1 117 ? 14.859 -14.305 -19.266 1 91.5 117 ASP B N 1
ATOM 2040 C CA . ASP B 1 117 ? 14.93 -14.156 -20.719 1 91.5 117 ASP B CA 1
ATOM 2041 C C . ASP B 1 117 ? 13.617 -13.633 -21.281 1 91.5 117 ASP B C 1
ATOM 2043 O O . ASP B 1 117 ? 13.109 -14.156 -22.281 1 91.5 117 ASP B O 1
ATOM 2047 N N . GLY B 1 118 ? 12.984 -12.781 -20.516 1 91 118 GLY B N 1
ATOM 2048 C CA . GLY B 1 118 ? 11.789 -12.109 -21 1 91 118 GLY B CA 1
ATOM 2049 C C . GLY B 1 118 ? 10.508 -12.852 -20.672 1 91 118 GLY B C 1
ATOM 2050 O O . GLY B 1 118 ? 9.406 -12.344 -20.906 1 91 118 GLY B O 1
ATOM 2051 N N . GLU B 1 119 ? 10.68 -14.055 -20.234 1 95.44 119 GLU B N 1
ATOM 2052 C CA . GLU B 1 119 ? 9.516 -14.852 -19.844 1 95.44 119 GLU B CA 1
ATOM 2053 C C . GLU B 1 119 ? 9.242 -14.734 -18.344 1 95.44 119 GLU B C 1
ATOM 2055 O O . GLU B 1 119 ? 10.148 -14.898 -17.531 1 95.44 119 GLU B O 1
ATOM 2060 N N . VAL B 1 120 ? 7.98 -14.477 -18.062 1 98.06 120 VAL B N 1
ATOM 2061 C CA . VAL B 1 120 ? 7.652 -14.227 -16.656 1 98.06 120 VAL B CA 1
ATOM 2062 C C . VAL B 1 120 ? 6.949 -15.445 -16.062 1 98.06 120 VAL B C 1
ATOM 2064 O O . VAL B 1 120 ? 6.289 -16.203 -16.781 1 98.06 120 VAL B O 1
ATOM 2067 N N . SER B 1 121 ? 7.145 -15.617 -14.844 1 98.56 121 SER B N 1
ATOM 2068 C CA . SER B 1 121 ? 6.359 -16.547 -14.039 1 98.56 121 SER B CA 1
ATOM 2069 C C . SER B 1 121 ? 5.969 -15.93 -12.703 1 98.56 121 SER B C 1
ATOM 2071 O O . SER B 1 121 ? 6.785 -15.258 -12.062 1 98.56 121 SER B O 1
ATOM 2073 N N . VAL B 1 122 ? 4.75 -16.141 -12.297 1 98.69 122 VAL B N 1
ATOM 2074 C CA . VAL B 1 122 ? 4.203 -15.539 -11.086 1 98.69 122 VAL B CA 1
ATOM 2075 C C . VAL B 1 122 ? 4.105 -16.594 -9.984 1 98.69 122 VAL B C 1
ATOM 2077 O O . VAL B 1 122 ? 3.711 -17.734 -10.242 1 98.69 122 VAL B O 1
ATOM 2080 N N . GLY B 1 123 ? 4.449 -16.141 -8.797 1 98.38 123 GLY B N 1
ATOM 2081 C CA . GLY B 1 123 ? 4.371 -17.047 -7.664 1 98.38 123 GLY B CA 1
ATOM 2082 C C . GLY B 1 123 ? 4.34 -16.344 -6.328 1 98.38 123 GLY B C 1
ATOM 2083 O O . GLY B 1 123 ? 3.572 -15.391 -6.145 1 98.38 123 GLY B O 1
ATOM 2084 N N . LYS B 1 124 ? 5.133 -16.891 -5.359 1 98.25 124 LYS B N 1
ATOM 2085 C CA . LYS B 1 124 ? 5.023 -16.422 -3.982 1 98.25 124 LYS B CA 1
ATOM 2086 C C . LYS B 1 124 ? 6.398 -16.109 -3.393 1 98.25 124 LYS B C 1
ATOM 2088 O O . LYS B 1 124 ? 7.316 -16.922 -3.492 1 98.25 124 LYS B O 1
ATOM 2093 N N . VAL B 1 125 ? 6.5 -14.969 -2.795 1 98.12 125 VAL B N 1
ATOM 2094 C CA . VAL B 1 125 ? 7.688 -14.609 -2.025 1 98.12 125 VAL B CA 1
ATOM 2095 C C . VAL B 1 125 ? 7.574 -15.172 -0.61 1 98.12 125 VAL B C 1
ATOM 2097 O O . VAL B 1 125 ? 6.59 -14.914 0.089 1 98.12 125 VAL B O 1
ATOM 2100 N N . HIS B 1 126 ? 8.547 -15.922 -0.291 1 97.12 126 HIS B N 1
ATOM 2101 C CA . HIS B 1 126 ? 8.656 -16.547 1.026 1 97.12 126 HIS B CA 1
ATOM 2102 C C . HIS B 1 126 ? 9.812 -15.945 1.82 1 97.12 126 HIS B C 1
ATOM 2104 O O . HIS B 1 126 ? 10.953 -16.375 1.682 1 97.12 126 HIS B O 1
ATOM 2110 N N . GLY B 1 127 ? 9.445 -15.078 2.732 1 96.88 127 GLY B N 1
ATOM 2111 C CA . GLY B 1 127 ? 10.445 -14.297 3.436 1 96.88 127 GLY B CA 1
ATOM 2112 C C . GLY B 1 127 ? 11.453 -15.148 4.184 1 96.88 127 GLY B C 1
ATOM 2113 O O . GLY B 1 127 ? 12.664 -15.039 3.949 1 96.88 127 GLY B O 1
ATOM 2114 N N . SER B 1 128 ? 10.984 -16.031 4.977 1 96.81 128 SER B N 1
ATOM 2115 C CA . SER B 1 128 ? 11.875 -16.812 5.82 1 96.81 128 SER B CA 1
ATOM 2116 C C . SER B 1 128 ? 12.758 -17.734 4.98 1 96.81 128 SER B C 1
ATOM 2118 O O . SER B 1 128 ? 13.828 -18.141 5.43 1 96.81 128 SER B O 1
ATOM 2120 N N . HIS B 1 129 ? 12.312 -18.094 3.723 1 97.56 129 HIS B N 1
ATOM 2121 C CA . HIS B 1 129 ? 13.117 -18.938 2.842 1 97.56 129 HIS B CA 1
ATOM 2122 C C . HIS B 1 129 ? 14.086 -18.094 2.018 1 97.56 129 HIS B C 1
ATOM 2124 O O . HIS B 1 129 ? 15 -18.641 1.394 1 97.56 129 HIS B O 1
ATOM 2130 N N . GLY B 1 130 ? 13.859 -16.781 1.949 1 98.5 130 GLY B N 1
ATOM 2131 C CA . GLY B 1 130 ? 14.758 -15.875 1.24 1 98.5 130 GLY B CA 1
ATOM 2132 C C . GLY B 1 130 ? 14.578 -15.914 -0.265 1 98.5 130 GLY B C 1
ATOM 2133 O O . GLY B 1 130 ? 15.5 -15.609 -1.017 1 98.5 130 GLY B O 1
ATOM 2134 N N . VAL B 1 131 ? 13.352 -16.406 -0.726 1 98.69 131 VAL B N 1
ATOM 2135 C CA . VAL B 1 131 ? 13.227 -16.609 -2.166 1 98.69 131 VAL B CA 1
ATOM 2136 C C . VAL B 1 131 ? 11.805 -16.297 -2.607 1 98.69 131 VAL B C 1
ATOM 2138 O O . VAL B 1 131 ? 10.906 -16.125 -1.774 1 98.69 131 VAL B O 1
ATOM 2141 N N . CYS B 1 132 ? 11.648 -16.203 -3.885 1 98.62 132 CYS B N 1
ATOM 2142 C CA . CYS B 1 132 ? 10.375 -16.281 -4.582 1 98.62 132 CYS B CA 1
ATOM 2143 C C . CYS B 1 132 ? 10.227 -17.625 -5.293 1 98.62 132 CYS B C 1
ATOM 2145 O O . CYS B 1 132 ? 11.055 -17.984 -6.133 1 98.62 132 CYS B O 1
ATOM 2147 N N . TYR B 1 133 ? 9.242 -18.344 -4.977 1 98.56 133 TYR B N 1
ATOM 2148 C CA . TYR B 1 133 ? 8.906 -19.578 -5.66 1 98.56 133 TYR B CA 1
ATOM 2149 C C . TYR B 1 133 ? 7.969 -19.328 -6.832 1 98.56 133 TYR B C 1
ATOM 2151 O O . TYR B 1 133 ? 6.934 -18.688 -6.676 1 98.56 133 TYR B O 1
ATOM 2159 N N . VAL B 1 134 ? 8.359 -19.891 -7.973 1 98.69 134 VAL B N 1
ATOM 2160 C CA . VAL B 1 134 ? 7.488 -19.75 -9.133 1 98.69 134 VAL B CA 1
ATOM 2161 C C . VAL B 1 134 ? 7.352 -21.109 -9.836 1 98.69 134 VAL B C 1
ATOM 2163 O O . VAL B 1 134 ? 8.25 -21.938 -9.766 1 98.69 134 VAL B O 1
ATOM 2166 N N . PRO B 1 135 ? 6.207 -21.266 -10.461 1 98.44 135 PRO B N 1
ATOM 2167 C CA . PRO B 1 135 ? 6.051 -22.453 -11.305 1 98.44 135 PRO B CA 1
ATOM 2168 C C . PRO B 1 135 ? 6.656 -22.266 -12.695 1 98.44 135 PRO B C 1
ATOM 2170 O O . PRO B 1 135 ? 6.43 -21.25 -13.344 1 98.44 135 PRO B O 1
ATOM 2173 N N . TYR B 1 136 ? 7.383 -23.25 -13.133 1 96.38 136 TYR B N 1
ATOM 2174 C CA . TYR B 1 136 ? 7.949 -23.25 -14.477 1 96.38 136 TYR B CA 1
ATOM 2175 C C . TYR B 1 136 ? 8.375 -24.656 -14.891 1 96.38 136 TYR B C 1
ATOM 2177 O O . TYR B 1 136 ? 9.047 -25.359 -14.133 1 96.38 136 TYR B O 1
ATOM 2185 N N . GLY B 1 137 ? 7.895 -24.969 -16.047 1 94.44 137 GLY B N 1
ATOM 2186 C CA . GLY B 1 137 ? 8.312 -26.25 -16.594 1 94.44 137 GLY B CA 1
ATOM 2187 C C . GLY B 1 137 ? 7.941 -27.422 -15.711 1 94.44 137 GLY B C 1
ATOM 2188 O O . GLY B 1 137 ? 8.75 -28.328 -15.516 1 94.44 137 GLY B O 1
ATOM 2189 N N . GLY B 1 138 ? 6.922 -27.312 -15.094 1 96.75 138 GLY B N 1
ATOM 2190 C CA . GLY B 1 138 ? 6.418 -28.406 -14.289 1 96.75 138 GLY B CA 1
ATOM 2191 C C . GLY B 1 138 ? 7.043 -28.469 -12.906 1 96.75 138 GLY B C 1
ATOM 2192 O O . GLY B 1 138 ? 6.688 -29.328 -12.094 1 96.75 138 GLY B O 1
ATOM 2193 N N . LYS B 1 139 ? 7.93 -27.531 -12.641 1 97.88 139 LYS B N 1
ATOM 2194 C CA . LYS B 1 139 ? 8.648 -27.562 -11.375 1 97.88 139 LYS B CA 1
ATOM 2195 C C . LYS B 1 139 ? 8.5 -26.234 -10.633 1 97.88 139 LYS B C 1
ATOM 2197 O O . LYS B 1 139 ? 8.109 -25.234 -11.227 1 97.88 139 LYS B O 1
ATOM 2202 N N . GLU B 1 140 ? 8.734 -26.344 -9.312 1 98.31 140 GLU B N 1
ATOM 2203 C CA . GLU B 1 140 ? 8.883 -25.156 -8.477 1 98.31 140 GLU B CA 1
ATOM 2204 C C . GLU B 1 140 ? 10.32 -24.656 -8.492 1 98.31 140 GLU B C 1
ATOM 2206 O O . GLU B 1 140 ? 11.25 -25.391 -8.164 1 98.31 140 GLU B O 1
ATOM 2211 N N . HIS B 1 141 ? 10.523 -23.391 -8.906 1 98.19 141 HIS B N 1
ATOM 2212 C CA . HIS B 1 141 ? 11.844 -22.75 -8.945 1 98.19 141 HIS B CA 1
ATOM 2213 C C . HIS B 1 141 ? 11.961 -21.672 -7.875 1 98.19 141 HIS B C 1
ATOM 2215 O O . HIS B 1 141 ? 11.023 -20.906 -7.656 1 98.19 141 HIS B O 1
ATOM 2221 N N . ALA B 1 142 ? 13.094 -21.656 -7.242 1 98.5 142 ALA B N 1
ATOM 2222 C CA . ALA B 1 142 ? 13.383 -20.641 -6.227 1 98.5 142 ALA B CA 1
ATOM 2223 C C . ALA B 1 142 ? 14.367 -19.594 -6.754 1 98.5 142 ALA B C 1
ATOM 2225 O O . ALA B 1 142 ? 15.422 -19.938 -7.289 1 98.5 142 ALA B O 1
ATOM 2226 N N . HIS B 1 143 ? 14.023 -18.344 -6.66 1 98.62 143 HIS B N 1
ATOM 2227 C CA . HIS B 1 143 ? 14.867 -17.25 -7.129 1 98.62 143 HIS B CA 1
ATOM 2228 C C . HIS B 1 143 ? 15.117 -16.234 -6.02 1 98.62 143 HIS B C 1
ATOM 2230 O O . HIS B 1 143 ? 14.18 -15.789 -5.352 1 98.62 143 HIS B O 1
ATOM 2236 N N . LYS B 1 144 ? 16.344 -15.844 -5.832 1 98.56 144 LYS B N 1
ATOM 2237 C CA . LYS B 1 144 ? 16.719 -14.914 -4.77 1 98.56 144 LYS B CA 1
ATOM 2238 C C . LYS B 1 144 ? 16.438 -13.469 -5.18 1 98.56 144 LYS B C 1
ATOM 2240 O O . LYS B 1 144 ? 16.406 -12.578 -4.332 1 98.56 144 LYS B O 1
ATOM 2245 N N . HIS B 1 145 ? 16.438 -13.211 -6.5 1 98.44 145 HIS B N 1
ATOM 2246 C CA . HIS B 1 145 ? 16.078 -11.914 -7.055 1 98.44 145 HIS B CA 1
ATOM 2247 C C . HIS B 1 145 ? 14.766 -11.984 -7.816 1 98.44 145 HIS B C 1
ATOM 2249 O O . HIS B 1 145 ? 14.555 -12.906 -8.617 1 98.44 145 HIS B O 1
ATOM 2255 N N . TYR B 1 146 ? 13.812 -11.148 -7.543 1 98.69 146 TYR B N 1
ATOM 2256 C CA . TYR B 1 146 ? 12.445 -11.18 -8.055 1 98.69 146 TYR B CA 1
ATOM 2257 C C . TYR B 1 146 ? 11.82 -9.797 -8.047 1 98.69 146 TYR B C 1
ATOM 2259 O O . TYR B 1 146 ? 12.5 -8.805 -7.746 1 98.69 146 TYR B O 1
ATOM 2267 N N . GLU B 1 147 ? 10.602 -9.688 -8.484 1 98.31 147 GLU B N 1
ATOM 2268 C CA . GLU B 1 147 ? 9.758 -8.5 -8.32 1 98.31 147 GLU B CA 1
ATOM 2269 C C . GLU B 1 147 ? 8.523 -8.82 -7.48 1 98.31 147 GLU B C 1
ATOM 2271 O O . GLU B 1 147 ? 8.031 -9.945 -7.484 1 98.31 147 GLU B O 1
ATOM 2276 N N . VAL B 1 148 ? 8.117 -7.848 -6.773 1 98.12 148 VAL B N 1
ATOM 2277 C CA . VAL B 1 148 ? 6.965 -7.977 -5.891 1 98.12 148 VAL B CA 1
ATOM 2278 C C . VAL B 1 148 ? 5.859 -7.027 -6.344 1 98.12 148 VAL B C 1
ATOM 2280 O O . VAL B 1 148 ? 6.129 -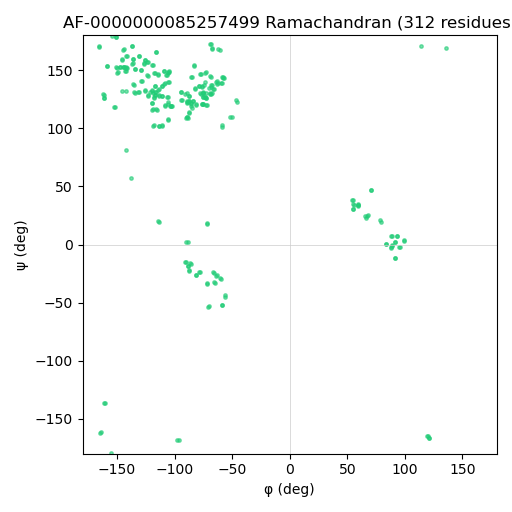5.875 -6.691 1 98.12 148 VAL B O 1
ATOM 2283 N N . LEU B 1 149 ? 4.637 -7.512 -6.355 1 97.5 149 LEU B N 1
ATOM 2284 C CA . LEU B 1 149 ? 3.51 -6.656 -6.703 1 97.5 149 LEU B CA 1
ATOM 2285 C C . LEU B 1 149 ? 3.162 -5.715 -5.555 1 97.5 149 LEU B C 1
ATOM 2287 O O . LEU B 1 149 ? 2.875 -6.168 -4.441 1 97.5 149 LEU B O 1
ATOM 2291 N N . CYS B 1 150 ? 3.217 -4.422 -5.812 1 95.69 150 CYS B N 1
ATOM 2292 C CA . CYS B 1 150 ? 2.998 -3.41 -4.781 1 95.69 150 CYS B CA 1
ATOM 2293 C C . CYS B 1 150 ? 1.971 -2.381 -5.234 1 95.69 150 CYS B C 1
ATOM 2295 O O . CYS B 1 150 ? 1.82 -2.135 -6.434 1 95.69 150 CYS B O 1
ATOM 2297 N N . VAL B 1 151 ? 1.3 -1.877 -4.242 1 93.75 151 VAL B N 1
ATOM 2298 C CA . VAL B 1 151 ? 0.541 -0.663 -4.523 1 93.75 151 VAL B CA 1
ATOM 2299 C C . VAL B 1 151 ? 1.494 0.522 -4.656 1 93.75 151 VAL B C 1
ATOM 2301 O O . VAL B 1 151 ? 2.363 0.729 -3.807 1 93.75 151 VAL B O 1
ATOM 2304 N N . ARG B 1 152 ? 1.391 1.229 -5.734 1 91.44 152 ARG B N 1
ATOM 2305 C CA . ARG B 1 152 ? 2.229 2.414 -5.898 1 91.44 152 ARG B CA 1
ATOM 2306 C C . ARG B 1 152 ? 1.794 3.527 -4.953 1 91.44 152 ARG B C 1
ATOM 2308 O O . ARG B 1 152 ? 2.621 4.105 -4.246 1 91.44 152 ARG B O 1
ATOM 2315 N N . ASN B 1 153 ? 0.625 3.848 -4.973 1 89.25 153 ASN B N 1
ATOM 2316 C CA . ASN B 1 153 ? -0.008 4.754 -4.02 1 89.25 153 ASN B CA 1
ATOM 2317 C C . ASN B 1 153 ? -1.436 4.324 -3.699 1 89.25 153 ASN B C 1
ATOM 2319 O O . ASN B 1 153 ? -2.098 3.689 -4.523 1 89.25 153 ASN B O 1
ATOM 2323 N N . VAL B 1 154 ? -1.812 4.703 -2.529 1 88.12 154 VAL B N 1
ATOM 2324 C CA . VAL B 1 154 ? -3.164 4.367 -2.096 1 88.12 154 VAL B CA 1
ATOM 2325 C C . VAL B 1 154 ? -4.043 5.617 -2.129 1 88.12 154 VAL B C 1
ATOM 2327 O O . VAL B 1 154 ? -3.91 6.5 -1.277 1 88.12 154 VAL B O 1
ATOM 2330 N N . PRO B 1 155 ? -4.898 5.59 -3.08 1 85.5 155 PRO B N 1
ATOM 2331 C CA . PRO B 1 155 ? -5.766 6.766 -3.189 1 85.5 155 PRO B CA 1
ATOM 2332 C C . PRO B 1 155 ? -6.895 6.766 -2.16 1 85.5 155 PRO B C 1
ATOM 2334 O O . PRO B 1 155 ? -7.277 5.707 -1.656 1 85.5 155 PRO B O 1
ATOM 2337 N N . CYS B 1 156 ? -7.199 8.016 -1.775 1 84.69 156 CYS B N 1
ATOM 2338 C CA . CYS B 1 156 ? -8.375 8.203 -0.928 1 84.69 156 CYS B CA 1
ATOM 2339 C C . CYS B 1 156 ? -9.461 8.977 -1.667 1 84.69 156 CYS B C 1
ATOM 2341 O O . CYS B 1 156 ? -9.164 9.852 -2.477 1 84.69 156 CYS B O 1
ATOM 2343 N N . ARG B 1 157 ? -10.648 8.5 -1.574 1 74.56 157 ARG B N 1
ATOM 2344 C CA . ARG B 1 157 ? -11.805 9.188 -2.145 1 74.56 157 ARG B CA 1
ATOM 2345 C C . ARG B 1 157 ? -12.422 10.148 -1.137 1 74.56 157 ARG B C 1
ATOM 2347 O O . ARG B 1 157 ? -12.805 9.75 -0.038 1 74.56 157 ARG B O 1
ATOM 2354 N N . VAL B 1 158 ? -12.234 11.445 -1.419 1 67 158 VAL B N 1
ATOM 2355 C CA . VAL B 1 158 ? -12.836 12.477 -0.581 1 67 158 VAL B CA 1
ATOM 2356 C C . VAL B 1 158 ? -14.234 12.805 -1.089 1 67 158 VAL B C 1
ATOM 2358 O O . VAL B 1 158 ? -14.5 12.734 -2.293 1 67 158 VAL B O 1
#

InterPro domains:
  IPR006616 DM9 repeat [PF11901] (34-142)
  IPR006616 DM9 repeat [SM00696] (9-78)
  IPR006616 DM9 repeat [SM00696] (82-152)

Organism: Cherax quadricarinatus (NCBI:txid27406)